Protein AF-A0A8T4YNK4-F1 (afdb_monomer_lite)

Foldseek 3Di:
DFAKAKDFLVQAFEQADDDPVLLVVVLVVCVVLQFDFKFFEAEPPRNYTQDDNSVSVSLVVVQFGITIYGYDNCVDPQKAKDAPDPPDPDHVVSSSCSRVVVVHHYPRGIWIWGHDPPDIHTPCVPMHTFGHGSQQRNFDFDWAFLVQAFEQADDDVVLLVVQLVCCVVVLWRWFEWEAAQPRNYTQDDVSNSVSCVVVVFRTGTYTYGHLVSFDKDQPPDDPDDSVSSSCSRPPDDHHYPPRMHTRGDGHTYTDRNCVRHDDPPVPVLNVLHDPDPVCCQPSVDDADKAWPPVPADPVGTDIDRQQLPRDWLSHPLLVVLVVVQVVCCVPVRDDQEAEEEDLPSNQRNNCVVCVVVNHHYDYHHDPPHD

Secondary structure (DSSP, 8-state):
---EEEEEGGG-B--BPPPHHHHHHHHHHHHHHSEE-S-EEEETTT-BEEE-HHHHHHHHHTT-SEEEEEEE-TTSTTEEEE-SSTT----HHHHHHHHHH--PBPTT--EEEEE-SS-EEEGGGG-----EEHHHHHS--EEEEGGG-EE-B---HHHHHHHHHHHHHHSEE-PPEEEETTT-EEEE-HHHHHHHHHTT-SEEEEEEE-GGGS-EE-TT-TT--HHHHHHHHHT-PPBPTTS-EES-PPPB--EEGGGTSPP----TTTTT--SSHHHHHHHTPSPPEEE-GGG--SS---EEE-GGGSTTTSSTHHHHHHHHHHHHHHHT---SEEEEE-SSHHHHHHHHHHHHTT-EEEEE--TT--

Structure (mmCIF, N/CA/C/O backbone):
data_AF-A0A8T4YNK4-F1
#
_entry.id   AF-A0A8T4YNK4-F1
#
loop_
_atom_site.group_PDB
_atom_site.id
_atom_site.type_symbol
_atom_site.label_atom_id
_atom_site.label_alt_id
_atom_site.label_comp_id
_atom_site.label_asym_id
_atom_site.label_entity_id
_atom_site.label_seq_id
_atom_site.pdbx_PDB_ins_code
_atom_site.Cartn_x
_atom_site.Cartn_y
_atom_site.Cartn_z
_atom_site.occupancy
_atom_site.B_iso_or_equiv
_atom_site.auth_seq_id
_atom_site.auth_comp_id
_atom_site.auth_asym_id
_atom_site.auth_atom_id
_atom_site.pdbx_PDB_model_num
ATOM 1 N N . MET A 1 1 ? 9.583 16.029 -9.883 1.00 59.44 1 MET A N 1
ATOM 2 C CA . MET A 1 1 ? 10.525 14.889 -9.993 1.00 59.44 1 MET A CA 1
ATOM 3 C C . MET A 1 1 ? 9.734 13.683 -10.467 1.00 59.44 1 MET A C 1
ATOM 5 O O . MET A 1 1 ? 8.571 13.617 -10.084 1.00 59.44 1 MET A O 1
ATOM 9 N N . PRO A 1 2 ? 10.298 12.804 -11.314 1.00 79.44 2 PRO A N 1
ATOM 10 C CA . PRO A 1 2 ? 9.585 11.615 -11.770 1.00 79.44 2 PRO A CA 1
ATOM 11 C C . PRO A 1 2 ? 9.248 10.715 -10.578 1.00 79.44 2 PRO A C 1
ATOM 13 O O . PRO A 1 2 ? 10.081 10.525 -9.690 1.00 79.44 2 PRO A O 1
ATOM 16 N N . GLU A 1 3 ? 8.016 10.217 -10.540 1.00 87.19 3 GLU A N 1
ATOM 17 C CA . GLU A 1 3 ? 7.569 9.282 -9.511 1.00 87.19 3 GLU A CA 1
ATOM 18 C C . GLU A 1 3 ? 8.105 7.877 -9.805 1.00 87.19 3 GLU A C 1
ATOM 20 O O . GLU A 1 3 ? 8.275 7.491 -10.962 1.00 87.19 3 GLU A O 1
ATOM 25 N N . ILE A 1 4 ? 8.389 7.116 -8.746 1.00 92.44 4 ILE A N 1
ATOM 26 C CA . ILE A 1 4 ? 8.975 5.778 -8.848 1.00 92.44 4 ILE A CA 1
ATOM 27 C C . ILE A 1 4 ? 7.938 4.763 -8.400 1.00 92.44 4 ILE A C 1
ATOM 29 O O . ILE A 1 4 ? 7.475 4.791 -7.258 1.00 92.44 4 ILE A O 1
ATOM 33 N N . HIS A 1 5 ? 7.592 3.849 -9.297 1.00 93.00 5 HIS A N 1
ATOM 34 C CA . HIS A 1 5 ? 6.558 2.847 -9.078 1.00 93.00 5 HIS A CA 1
ATOM 35 C C . HIS A 1 5 ? 7.173 1.459 -8.953 1.00 93.00 5 HIS A C 1
ATOM 37 O O . HIS A 1 5 ? 8.064 1.093 -9.714 1.00 93.00 5 HIS A O 1
ATOM 43 N N . LEU A 1 6 ? 6.686 0.657 -8.006 1.00 93.62 6 LEU A N 1
ATOM 44 C CA . LEU A 1 6 ? 7.028 -0.763 -7.941 1.00 93.62 6 LEU A CA 1
ATOM 45 C C . LEU A 1 6 ? 6.129 -1.563 -8.885 1.00 93.62 6 LEU A C 1
ATOM 47 O O . LEU A 1 6 ? 4.966 -1.824 -8.570 1.00 93.62 6 LEU A O 1
ATOM 51 N N . ILE A 1 7 ? 6.698 -1.998 -10.006 1.00 94.12 7 ILE A N 1
ATOM 52 C CA . ILE A 1 7 ? 6.022 -2.800 -11.034 1.00 94.12 7 ILE A CA 1
ATOM 53 C C . ILE A 1 7 ? 6.420 -4.262 -10.863 1.00 94.12 7 ILE A C 1
ATOM 55 O O . ILE A 1 7 ? 7.522 -4.562 -10.392 1.00 94.12 7 ILE A O 1
ATOM 59 N N . LYS A 1 8 ? 5.536 -5.198 -11.213 1.00 95.38 8 LYS A N 1
ATOM 60 C CA . LYS A 1 8 ? 5.910 -6.614 -11.250 1.00 95.38 8 LYS A CA 1
ATOM 61 C C . LYS A 1 8 ? 6.771 -6.927 -12.469 1.00 95.38 8 LYS A C 1
ATOM 63 O O . LYS A 1 8 ? 6.498 -6.446 -13.559 1.00 95.38 8 LYS A O 1
ATOM 68 N N . LEU A 1 9 ? 7.749 -7.817 -12.306 1.00 96.50 9 LEU A N 1
ATOM 69 C CA . LEU A 1 9 ? 8.605 -8.228 -13.425 1.00 96.50 9 LEU A CA 1
ATOM 70 C C . LEU A 1 9 ? 7.813 -8.889 -14.567 1.00 96.50 9 LEU A C 1
ATOM 72 O O . LEU A 1 9 ? 8.194 -8.764 -15.720 1.00 96.50 9 LEU A O 1
ATOM 76 N N . GLU A 1 10 ? 6.714 -9.578 -14.249 1.00 95.25 10 GLU A N 1
ATOM 77 C CA . GLU A 1 10 ? 5.848 -10.251 -15.231 1.00 95.25 10 GLU A CA 1
ATOM 78 C C . GLU A 1 10 ? 5.045 -9.289 -16.122 1.00 95.25 10 GLU A C 1
ATOM 80 O O . GLU A 1 10 ? 4.519 -9.712 -17.144 1.00 95.25 10 GLU A O 1
ATOM 85 N N . GLU A 1 11 ? 4.938 -8.016 -15.730 1.00 95.19 11 GLU A N 1
ATOM 86 C CA . GLU A 1 11 ? 4.191 -6.986 -16.464 1.00 95.19 11 GLU A CA 1
ATOM 87 C C . GLU A 1 11 ? 5.074 -6.230 -17.472 1.00 95.19 11 GLU A C 1
ATOM 89 O O . GLU A 1 11 ? 4.552 -5.390 -18.200 1.00 95.19 11 GLU A O 1
ATOM 94 N N . LEU A 1 12 ? 6.387 -6.497 -17.496 1.00 96.88 12 LEU A N 1
ATOM 95 C CA . LEU A 1 12 ? 7.375 -5.777 -18.301 1.00 96.88 12 LEU A CA 1
ATOM 96 C C . LEU A 1 12 ? 7.777 -6.550 -19.558 1.00 96.88 12 LEU A C 1
ATOM 98 O O . LEU A 1 12 ? 7.884 -7.779 -19.547 1.00 96.88 12 LEU A O 1
ATOM 102 N N . HIS A 1 13 ? 8.079 -5.804 -20.619 1.00 96.75 13 HIS A N 1
ATOM 103 C CA . HIS A 1 13 ? 8.491 -6.346 -21.909 1.00 96.75 13 HIS A CA 1
ATOM 104 C C . HIS A 1 13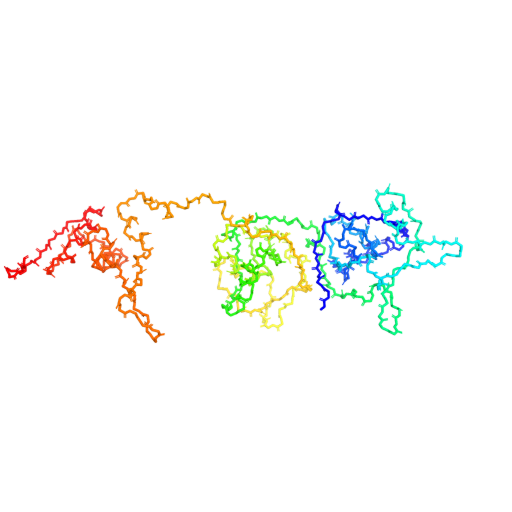 ? 9.919 -5.918 -22.258 1.00 96.75 13 HIS A C 1
ATOM 106 O O . HIS A 1 13 ? 10.249 -4.736 -22.254 1.00 96.75 13 HIS A O 1
ATOM 112 N N . GLU A 1 14 ? 10.762 -6.898 -22.575 1.00 97.00 14 GLU A N 1
ATOM 113 C CA . GLU A 1 14 ? 12.136 -6.688 -23.035 1.00 97.00 14 GLU A CA 1
ATOM 114 C C . GLU A 1 14 ? 12.148 -6.581 -24.564 1.00 97.00 14 GLU A C 1
ATOM 116 O O . GLU A 1 14 ? 11.656 -7.488 -25.241 1.00 97.00 14 GLU A O 1
ATOM 121 N N . HIS A 1 15 ? 12.744 -5.527 -25.120 1.00 95.25 15 HIS A N 1
ATOM 122 C CA . HIS A 1 15 ? 12.993 -5.403 -26.564 1.00 95.25 15 HIS A CA 1
ATOM 123 C C . HIS A 1 15 ? 14.425 -5.774 -26.957 1.00 95.25 15 HIS A C 1
ATOM 125 O O . HIS A 1 15 ? 14.710 -5.907 -28.146 1.00 95.25 15 HIS A O 1
ATOM 131 N N . GLU A 1 16 ? 15.326 -5.945 -25.991 1.00 93.25 16 GLU A N 1
ATOM 132 C CA . GLU A 1 16 ? 16.753 -6.174 -26.218 1.00 93.25 16 GLU A CA 1
ATOM 133 C C . GLU A 1 16 ? 17.293 -7.312 -25.336 1.00 93.25 16 GLU A C 1
ATOM 135 O O . GLU A 1 16 ? 16.822 -7.547 -24.223 1.00 93.25 16 GLU A O 1
ATOM 140 N N . GLU A 1 17 ? 18.269 -8.058 -25.849 1.00 94.25 17 GLU A N 1
ATOM 141 C CA . GLU A 1 17 ? 19.020 -9.055 -25.089 1.00 94.25 17 GLU A CA 1
ATOM 142 C C . GLU A 1 17 ? 20.066 -8.398 -24.175 1.00 94.25 17 GLU A C 1
ATOM 144 O O . GLU A 1 17 ? 20.603 -7.327 -24.456 1.00 94.25 17 GLU A O 1
ATOM 149 N N . THR A 1 18 ? 20.415 -9.072 -23.080 1.00 93.94 18 THR A N 1
ATOM 150 C CA . THR A 1 18 ? 21.479 -8.624 -22.170 1.00 93.94 18 THR A CA 1
ATOM 151 C C . THR A 1 18 ? 22.839 -9.187 -22.550 1.00 93.94 18 THR A C 1
ATOM 153 O O . THR A 1 18 ? 22.936 -10.339 -22.971 1.00 93.94 18 THR A O 1
ATOM 156 N N . ASP A 1 19 ? 23.903 -8.432 -22.274 1.00 94.69 19 ASP A N 1
ATOM 157 C CA . ASP A 1 19 ? 25.264 -8.965 -22.301 1.00 94.69 19 ASP A CA 1
ATOM 158 C C . ASP A 1 19 ? 25.485 -9.944 -21.123 1.00 94.69 19 ASP A C 1
ATOM 160 O O . ASP A 1 19 ? 25.343 -9.534 -19.964 1.00 94.69 19 ASP A O 1
ATOM 164 N N . PRO A 1 20 ? 25.839 -11.224 -21.366 1.00 95.12 20 PRO A N 1
ATOM 165 C CA . PRO A 1 20 ? 25.948 -12.226 -20.303 1.00 95.12 20 PRO A CA 1
ATOM 166 C C . PRO A 1 20 ? 27.006 -11.910 -19.238 1.00 95.12 20 PRO A C 1
ATOM 168 O O . PRO A 1 20 ? 26.779 -12.180 -18.055 1.00 95.12 20 PRO A O 1
ATOM 171 N N . SER A 1 21 ? 28.152 -11.339 -19.631 1.00 95.38 21 SER A N 1
ATOM 172 C CA . SER A 1 21 ? 29.218 -10.942 -18.698 1.00 95.38 21 SER A CA 1
ATOM 173 C C . SER A 1 21 ? 28.745 -9.849 -17.750 1.00 95.38 21 SER A C 1
ATOM 175 O O . SER A 1 21 ? 28.775 -10.031 -16.532 1.00 95.38 21 SER A O 1
ATOM 177 N N . HIS A 1 22 ? 28.225 -8.754 -18.305 1.00 94.62 22 HIS A N 1
ATOM 178 C CA . HIS A 1 22 ? 27.739 -7.628 -17.520 1.00 94.62 22 HIS A CA 1
ATOM 179 C C . HIS A 1 22 ? 26.550 -8.020 -16.637 1.00 94.62 22 HIS A C 1
ATOM 181 O O . HIS A 1 22 ? 26.484 -7.627 -15.472 1.00 94.62 22 HIS A O 1
ATOM 187 N N . LEU A 1 23 ? 25.631 -8.850 -17.144 1.00 96.44 23 LEU A N 1
ATOM 188 C CA . LEU A 1 23 ? 24.519 -9.370 -16.351 1.00 96.44 23 LEU A CA 1
ATOM 189 C C . LEU A 1 23 ? 25.018 -10.142 -15.123 1.00 96.44 23 LEU A C 1
ATOM 191 O O . LEU A 1 23 ? 24.502 -9.944 -14.020 1.00 96.44 23 LEU A O 1
ATOM 195 N N . LYS A 1 24 ? 26.020 -11.013 -15.291 1.00 97.50 24 LYS A N 1
ATOM 196 C CA . LYS A 1 24 ? 26.588 -11.803 -14.193 1.00 97.50 24 LYS A CA 1
ATOM 197 C C . LYS A 1 24 ? 27.225 -10.910 -13.129 1.00 97.50 24 LYS A C 1
ATOM 199 O O . LYS A 1 24 ? 26.934 -11.088 -11.946 1.00 97.50 24 LYS A O 1
ATOM 204 N N . GLU A 1 25 ? 28.049 -9.951 -13.541 1.00 97.62 25 GLU A N 1
ATOM 205 C CA . GLU A 1 25 ? 28.710 -9.000 -12.638 1.00 97.62 25 GLU A CA 1
ATOM 206 C C . GLU A 1 25 ? 27.690 -8.158 -11.866 1.00 97.62 25 GLU A C 1
ATOM 208 O O . GLU A 1 25 ? 27.730 -8.100 -10.635 1.00 97.62 25 GLU A O 1
ATOM 213 N N . LEU A 1 26 ? 26.710 -7.585 -12.569 1.00 97.12 26 LEU A N 1
ATOM 214 C CA . LEU A 1 26 ? 25.662 -6.775 -11.956 1.00 97.12 26 LEU A CA 1
ATOM 215 C C . LEU A 1 26 ? 24.805 -7.596 -10.984 1.00 97.12 26 LEU A C 1
ATOM 217 O O . LEU A 1 26 ? 24.457 -7.118 -9.905 1.00 97.12 26 LEU A O 1
ATOM 221 N N . THR A 1 27 ? 24.493 -8.848 -11.327 1.00 98.12 27 THR A N 1
ATOM 222 C CA . THR A 1 27 ? 23.751 -9.759 -10.441 1.00 98.12 27 THR A CA 1
ATOM 223 C C . THR A 1 27 ? 24.509 -10.003 -9.138 1.00 98.12 27 THR A C 1
ATOM 225 O O . THR A 1 27 ? 23.915 -9.939 -8.061 1.00 98.12 27 THR A O 1
ATOM 228 N N . GLN A 1 28 ? 25.821 -10.249 -9.218 1.00 97.81 28 GLN A N 1
ATOM 229 C CA . GLN A 1 28 ? 26.672 -10.438 -8.041 1.00 97.81 28 GLN A CA 1
ATOM 230 C C . GLN A 1 28 ? 26.760 -9.165 -7.198 1.00 97.81 28 GLN A C 1
ATOM 232 O O . GLN A 1 28 ? 26.626 -9.236 -5.977 1.00 97.81 28 GLN A O 1
ATOM 237 N N . GLN A 1 29 ? 26.916 -8.006 -7.841 1.00 97.56 29 GLN A N 1
ATOM 238 C CA . GLN A 1 29 ? 26.961 -6.715 -7.161 1.00 97.56 29 GLN A CA 1
ATOM 239 C C . GLN A 1 29 ? 25.658 -6.430 -6.405 1.00 97.56 29 GLN A C 1
ATOM 241 O O . GLN A 1 29 ? 25.692 -6.151 -5.211 1.00 97.56 29 GLN A O 1
ATOM 246 N N . ILE A 1 30 ? 24.504 -6.566 -7.065 1.00 96.81 30 ILE A N 1
ATOM 247 C CA . ILE A 1 30 ? 23.190 -6.347 -6.442 1.00 96.81 30 ILE A CA 1
ATOM 248 C C . ILE A 1 30 ? 22.972 -7.321 -5.274 1.00 96.81 30 ILE A C 1
ATOM 250 O O . ILE A 1 30 ? 22.443 -6.936 -4.230 1.00 96.81 30 ILE A O 1
ATOM 254 N N . ALA A 1 31 ? 23.385 -8.584 -5.423 1.00 96.00 31 ALA A N 1
ATOM 255 C CA . ALA A 1 31 ? 23.278 -9.576 -4.358 1.00 96.00 31 ALA A CA 1
ATOM 256 C C . ALA A 1 31 ? 24.146 -9.224 -3.139 1.00 96.00 31 ALA A C 1
ATOM 258 O O . ALA A 1 31 ? 23.681 -9.372 -2.007 1.00 96.00 31 ALA A O 1
ATOM 259 N N . ALA A 1 32 ? 25.373 -8.747 -3.368 1.00 95.38 32 ALA A N 1
ATOM 260 C CA . ALA A 1 32 ? 26.295 -8.323 -2.317 1.00 95.38 32 ALA A CA 1
ATOM 261 C C . ALA A 1 32 ? 25.803 -7.057 -1.601 1.00 95.38 32 ALA A C 1
ATOM 263 O O . ALA A 1 32 ? 25.777 -7.014 -0.373 1.00 95.38 32 ALA A O 1
ATOM 264 N N . ASP A 1 33 ? 25.342 -6.068 -2.368 1.00 93.19 33 ASP A N 1
ATOM 265 C CA . ASP A 1 33 ? 24.819 -4.802 -1.852 1.00 93.19 33 ASP A CA 1
ATOM 266 C C . ASP A 1 33 ? 23.475 -4.973 -1.123 1.00 93.19 33 ASP A C 1
ATOM 268 O O . ASP A 1 33 ? 23.078 -4.115 -0.339 1.00 93.19 33 ASP A O 1
ATOM 272 N N . LYS A 1 34 ? 22.743 -6.066 -1.390 1.00 93.38 34 LYS A N 1
ATOM 273 C CA . LYS A 1 34 ? 21.380 -6.355 -0.895 1.00 93.38 34 LYS A CA 1
ATOM 274 C C . LYS A 1 34 ? 20.318 -5.308 -1.261 1.00 93.38 34 LYS A C 1
ATOM 276 O O . LYS A 1 34 ? 19.166 -5.430 -0.830 1.00 93.38 34 LYS A O 1
ATOM 281 N N . VAL A 1 35 ? 20.662 -4.331 -2.094 1.00 93.31 35 VAL A N 1
ATOM 282 C CA . VAL A 1 35 ? 19.787 -3.254 -2.563 1.00 93.31 35 VAL A CA 1
ATOM 283 C C . VAL A 1 35 ? 19.921 -3.072 -4.072 1.00 93.31 35 VAL A C 1
ATOM 285 O O . VAL A 1 35 ? 20.986 -3.272 -4.652 1.00 93.31 35 VAL A O 1
ATOM 288 N N . LEU A 1 36 ? 18.840 -2.640 -4.715 1.00 95.44 36 LEU A N 1
ATOM 289 C CA . LEU A 1 36 ? 18.880 -2.080 -6.056 1.00 95.44 36 LEU A CA 1
ATOM 290 C C . LEU A 1 36 ? 19.052 -0.563 -5.952 1.00 95.44 36 LEU A C 1
ATOM 292 O O . LEU A 1 36 ? 18.175 0.141 -5.453 1.00 95.44 36 LEU A O 1
ATOM 296 N N . LYS A 1 37 ? 20.179 -0.057 -6.456 1.00 94.56 37 LYS A N 1
ATOM 297 C CA . LYS A 1 37 ? 20.546 1.358 -6.321 1.00 94.56 37 LYS A CA 1
ATOM 298 C C . LYS A 1 37 ? 19.733 2.291 -7.209 1.00 94.56 37 LYS A C 1
ATOM 300 O O . LYS A 1 37 ? 19.476 3.402 -6.777 1.00 94.56 37 LYS A O 1
ATOM 305 N N . HIS A 1 38 ? 19.321 1.871 -8.404 1.00 95.19 38 HIS A N 1
ATOM 306 C CA . HIS A 1 38 ? 18.647 2.734 -9.382 1.00 95.19 38 HIS A CA 1
ATOM 307 C C . HIS A 1 38 ? 17.427 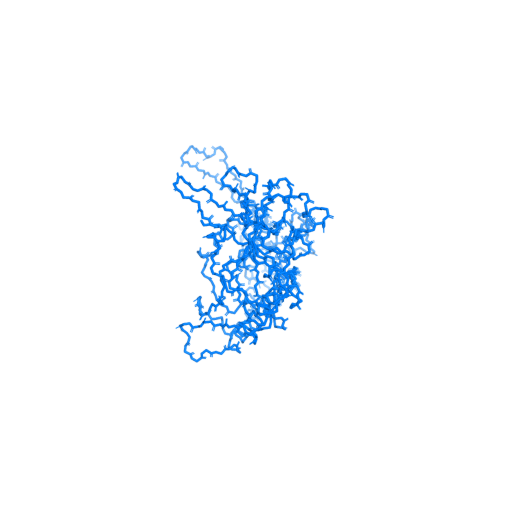2.029 -9.997 1.00 95.19 38 HIS A C 1
ATOM 309 O O . HIS A 1 38 ? 17.488 0.813 -10.210 1.00 95.19 38 HIS A O 1
ATOM 315 N N . PRO A 1 39 ? 16.334 2.758 -10.293 1.00 96.19 39 PRO A N 1
ATOM 316 C CA . PRO A 1 39 ? 15.165 2.216 -10.979 1.00 96.19 39 PRO A CA 1
ATOM 317 C C . PRO A 1 39 ? 15.462 1.945 -12.454 1.00 96.19 39 PRO A C 1
ATOM 319 O O . PRO A 1 39 ? 16.496 2.364 -12.961 1.00 96.19 39 PRO A O 1
ATOM 322 N N . ILE A 1 40 ? 14.558 1.257 -13.141 1.00 97.50 40 ILE A N 1
ATOM 323 C CA . ILE A 1 40 ? 14.563 1.159 -14.609 1.00 97.50 40 ILE A CA 1
ATOM 324 C C . ILE A 1 40 ? 13.686 2.252 -15.227 1.00 97.50 40 ILE A C 1
ATOM 326 O O . ILE A 1 40 ? 12.867 2.851 -14.524 1.00 97.50 40 ILE A O 1
ATOM 330 N N . VAL A 1 41 ? 13.818 2.500 -16.528 1.00 97.75 41 VAL A N 1
ATOM 331 C CA . VAL A 1 41 ? 12.910 3.392 -17.264 1.00 97.75 41 VAL A CA 1
ATOM 332 C C . VAL A 1 41 ? 11.990 2.560 -18.144 1.00 97.75 41 VAL A C 1
ATOM 334 O O . VAL A 1 41 ? 12.449 1.653 -18.834 1.00 97.75 41 VAL A O 1
ATOM 337 N N . VAL A 1 42 ? 10.692 2.853 -18.101 1.00 97.44 42 VAL A N 1
ATOM 338 C CA . VAL A 1 42 ? 9.645 2.047 -18.737 1.00 97.44 42 VAL A CA 1
ATOM 339 C C . VAL A 1 42 ? 8.663 2.952 -19.477 1.00 97.44 42 VAL A C 1
ATOM 341 O O . VAL A 1 42 ? 8.301 4.017 -18.977 1.00 97.44 42 VAL A O 1
ATOM 344 N N . ASP A 1 43 ? 8.204 2.529 -20.653 1.00 96.88 43 ASP A N 1
ATOM 345 C CA . ASP A 1 43 ? 7.098 3.196 -21.343 1.00 96.88 43 ASP A CA 1
ATOM 346 C C . ASP A 1 43 ? 5.773 2.995 -20.592 1.00 96.88 43 ASP A C 1
ATOM 348 O O . ASP A 1 43 ? 5.355 1.866 -20.339 1.00 96.88 43 ASP A O 1
ATOM 352 N N . GLU A 1 44 ? 5.075 4.087 -20.285 1.00 95.06 44 GLU A N 1
ATOM 353 C CA . GLU A 1 44 ? 3.834 4.065 -19.499 1.00 95.06 44 GLU A CA 1
ATOM 354 C C . GLU A 1 44 ? 2.667 3.345 -20.192 1.00 95.06 44 GLU A C 1
ATOM 356 O O . GLU A 1 44 ? 1.739 2.887 -19.526 1.00 95.06 44 GLU A O 1
ATOM 361 N N . LYS A 1 45 ? 2.690 3.260 -21.530 1.00 94.19 45 LYS A N 1
ATOM 362 C CA . LYS A 1 45 ? 1.591 2.688 -22.324 1.00 94.19 45 LYS A CA 1
ATOM 363 C C . LYS A 1 45 ? 1.773 1.199 -22.577 1.00 94.19 45 LYS A C 1
ATOM 365 O O . LYS A 1 45 ? 0.790 0.462 -22.601 1.00 94.19 45 LYS A O 1
ATOM 370 N N . THR A 1 46 ? 3.009 0.770 -22.806 1.00 95.38 46 THR A N 1
ATOM 371 C CA . THR A 1 46 ? 3.318 -0.591 -23.263 1.00 95.38 46 THR A CA 1
ATOM 372 C C . THR A 1 46 ? 4.091 -1.426 -22.251 1.00 95.38 46 THR A C 1
ATOM 374 O O . THR A 1 46 ? 4.261 -2.615 -22.488 1.00 95.38 46 THR A O 1
ATOM 377 N N . ASN A 1 47 ? 4.556 -0.841 -21.140 1.00 96.31 47 ASN A N 1
ATOM 378 C CA . ASN A 1 47 ? 5.447 -1.485 -20.167 1.00 96.31 47 ASN A CA 1
ATOM 379 C C . ASN A 1 47 ? 6.754 -2.034 -20.769 1.00 96.31 47 ASN A C 1
ATOM 381 O O . ASN A 1 47 ? 7.376 -2.951 -20.224 1.00 96.31 47 ASN A O 1
ATOM 385 N N . ILE A 1 48 ? 7.186 -1.475 -21.897 1.00 97.25 48 ILE A N 1
ATOM 386 C CA . ILE A 1 48 ? 8.471 -1.806 -22.504 1.00 97.25 48 ILE A CA 1
ATOM 387 C C . ILE A 1 48 ? 9.577 -1.155 -21.689 1.00 97.25 48 ILE A C 1
ATOM 389 O O . ILE A 1 48 ? 9.497 0.028 -21.350 1.00 97.25 48 ILE A O 1
ATOM 393 N N . ILE A 1 49 ? 10.604 -1.931 -21.374 1.00 97.75 49 ILE A N 1
ATOM 394 C CA . ILE A 1 49 ? 11.805 -1.425 -20.720 1.00 97.75 49 ILE A CA 1
ATOM 395 C C . ILE A 1 49 ? 12.557 -0.580 -21.752 1.00 97.75 49 ILE A C 1
ATOM 397 O O . ILE A 1 49 ? 12.795 -1.018 -22.863 1.00 97.75 49 ILE A O 1
ATOM 401 N N . LEU A 1 50 ? 12.862 0.672 -21.428 1.00 96.69 50 LEU A N 1
ATOM 402 C CA . LEU A 1 50 ? 13.625 1.568 -22.306 1.00 96.69 50 LEU A CA 1
ATOM 403 C C . LEU A 1 50 ? 15.073 1.694 -21.843 1.00 96.69 50 LEU A C 1
ATOM 405 O O . LEU A 1 50 ? 15.962 1.959 -22.650 1.00 96.69 50 LEU A O 1
ATOM 409 N N . ASP A 1 51 ? 15.297 1.526 -20.543 1.00 96.69 51 ASP A N 1
ATOM 410 C CA . ASP A 1 51 ? 16.622 1.336 -19.980 1.00 96.69 51 ASP A CA 1
ATOM 411 C C . ASP A 1 51 ? 16.551 0.440 -18.746 1.00 96.69 51 ASP A C 1
ATOM 413 O O . ASP A 1 51 ? 15.705 0.627 -17.863 1.00 96.69 51 ASP A O 1
ATOM 417 N N . GLY A 1 52 ? 17.483 -0.508 -18.664 1.00 96.00 52 GLY A N 1
ATOM 418 C CA . GLY A 1 52 ? 17.728 -1.289 -17.460 1.00 96.00 52 GLY A CA 1
ATOM 419 C C . GLY A 1 52 ? 17.506 -2.790 -17.606 1.00 96.00 52 GLY A C 1
ATOM 420 O O . GLY A 1 52 ? 17.333 -3.466 -16.594 1.00 96.00 52 GLY A O 1
ATOM 421 N N . GLU A 1 53 ? 17.587 -3.339 -18.817 1.00 96.06 53 GLU A N 1
ATOM 422 C CA . GLU A 1 53 ? 17.462 -4.770 -19.135 1.00 96.06 53 GLU A CA 1
ATOM 423 C C . GLU A 1 53 ? 18.361 -5.642 -18.254 1.00 96.06 53 GLU A C 1
ATOM 425 O O . GLU A 1 53 ? 17.937 -6.686 -17.755 1.00 96.06 53 GLU A O 1
ATOM 430 N N . HIS A 1 54 ? 19.597 -5.203 -18.000 1.00 97.19 54 HIS A N 1
ATOM 431 C CA . HIS A 1 54 ? 20.529 -5.926 -17.133 1.00 97.19 54 HIS A CA 1
ATOM 432 C C . HIS A 1 54 ? 20.030 -5.961 -15.681 1.00 97.19 54 HIS A C 1
ATOM 434 O O . HIS A 1 54 ? 20.099 -7.005 -15.036 1.00 97.19 54 HIS A O 1
ATOM 440 N N . ARG A 1 55 ? 19.474 -4.853 -15.166 1.00 97.81 55 ARG A N 1
ATOM 441 C CA . ARG A 1 55 ? 18.888 -4.785 -13.813 1.00 97.81 55 ARG A CA 1
ATOM 442 C C . ARG A 1 55 ? 17.650 -5.667 -13.717 1.00 97.81 55 ARG A C 1
ATOM 444 O O . ARG A 1 55 ? 17.519 -6.430 -12.764 1.00 97.81 55 ARG A O 1
ATOM 451 N N . PHE A 1 56 ? 16.778 -5.604 -14.719 1.00 98.00 56 PHE A N 1
ATOM 452 C CA . PHE A 1 56 ? 15.597 -6.456 -14.825 1.00 98.00 56 PHE A CA 1
ATOM 453 C C . PHE A 1 56 ? 15.963 -7.948 -14.778 1.00 98.00 56 PHE A C 1
ATOM 455 O O . PHE A 1 56 ? 15.468 -8.684 -13.919 1.00 98.00 56 PHE A O 1
ATOM 462 N N . ASN A 1 57 ? 16.891 -8.386 -15.632 1.00 97.88 57 ASN A N 1
ATOM 463 C CA . ASN A 1 57 ? 17.313 -9.786 -15.699 1.00 97.88 57 ASN A CA 1
ATOM 464 C C . ASN A 1 57 ? 18.111 -10.234 -14.466 1.00 97.88 57 ASN A C 1
ATOM 466 O O . ASN A 1 57 ? 17.967 -11.378 -14.021 1.00 97.88 57 ASN A O 1
ATOM 470 N N . ALA A 1 58 ? 18.899 -9.342 -13.861 1.00 98.12 58 ALA A N 1
ATOM 471 C CA . ALA A 1 58 ? 19.587 -9.620 -12.603 1.00 98.12 58 ALA A CA 1
ATOM 472 C C . ALA A 1 58 ? 18.576 -9.887 -11.481 1.00 98.12 58 ALA A C 1
ATOM 474 O O . ALA A 1 58 ? 18.659 -10.898 -10.784 1.00 98.12 58 ALA A O 1
ATOM 475 N N . LEU A 1 59 ? 17.557 -9.034 -11.344 1.00 98.00 59 LEU A N 1
ATOM 476 C CA . LEU A 1 59 ? 16.500 -9.218 -10.350 1.00 98.00 59 LEU A CA 1
ATOM 477 C C . LEU A 1 59 ? 15.671 -10.483 -10.592 1.00 98.00 59 LEU A C 1
ATOM 479 O O . LEU A 1 59 ? 15.328 -11.171 -9.626 1.00 98.00 59 LEU A O 1
ATOM 483 N N . LYS A 1 60 ? 15.398 -10.823 -11.856 1.00 96.75 60 LYS A N 1
ATOM 484 C CA . LYS A 1 60 ? 14.742 -12.083 -12.233 1.00 96.75 60 LYS A CA 1
ATOM 485 C C . LYS A 1 60 ? 15.567 -13.291 -11.775 1.00 96.75 60 LYS A C 1
ATOM 487 O O . LYS A 1 60 ? 15.025 -14.196 -11.144 1.00 96.75 60 LYS A O 1
ATOM 492 N N . SER A 1 61 ? 16.882 -13.255 -11.996 1.00 96.94 61 SER A N 1
ATOM 493 C CA . SER A 1 61 ? 17.827 -14.296 -11.555 1.00 96.94 61 SER A CA 1
ATOM 494 C C . SER A 1 61 ? 17.931 -14.394 -10.028 1.00 96.94 61 SER A C 1
ATOM 496 O O . SER A 1 61 ? 18.122 -15.474 -9.477 1.00 96.94 61 SER A O 1
ATOM 498 N N . LEU A 1 62 ? 17.736 -13.277 -9.324 1.00 96.94 62 LEU A N 1
ATOM 499 C CA . LEU A 1 62 ? 17.679 -13.211 -7.862 1.00 96.94 62 LEU A CA 1
ATOM 500 C C . LEU A 1 62 ? 16.294 -13.553 -7.285 1.00 96.94 62 LEU A C 1
ATOM 502 O O . LEU A 1 62 ? 16.080 -13.346 -6.089 1.00 96.94 62 LEU A O 1
ATOM 506 N N . ALA A 1 63 ? 15.360 -14.066 -8.095 1.00 96.00 63 ALA A N 1
ATOM 507 C CA . ALA A 1 63 ? 13.990 -14.414 -7.703 1.00 96.00 63 ALA A CA 1
ATOM 508 C C . ALA A 1 63 ? 13.190 -13.240 -7.101 1.00 96.00 63 ALA A C 1
ATOM 510 O O . ALA A 1 63 ? 12.315 -13.426 -6.248 1.00 96.00 63 ALA A O 1
ATOM 511 N N . CYS A 1 64 ? 13.492 -12.012 -7.525 1.00 96.88 64 CYS A N 1
ATOM 512 C CA . CYS A 1 64 ? 12.662 -10.860 -7.202 1.00 96.88 64 CYS A CA 1
ATOM 513 C C . CYS A 1 64 ? 11.354 -10.925 -7.996 1.00 96.88 64 CYS A C 1
ATOM 515 O O . CYS A 1 64 ? 11.294 -11.492 -9.082 1.00 96.88 64 CYS A O 1
ATOM 517 N N . LYS A 1 65 ? 10.291 -10.336 -7.450 1.00 95.12 65 LYS A N 1
ATOM 518 C CA . LYS A 1 65 ? 8.971 -10.271 -8.092 1.00 95.12 65 LYS A CA 1
ATOM 519 C C . LYS A 1 65 ? 8.675 -8.898 -8.685 1.00 95.12 65 LYS A C 1
ATOM 521 O O . LYS A 1 65 ? 7.775 -8.778 -9.513 1.00 95.12 65 LYS A O 1
ATOM 526 N N . ARG A 1 66 ? 9.378 -7.859 -8.227 1.00 95.12 66 ARG A N 1
ATOM 527 C CA . ARG A 1 66 ? 9.143 -6.459 -8.592 1.00 95.12 66 ARG A CA 1
ATOM 528 C C . ARG A 1 66 ? 10.440 -5.705 -8.841 1.00 95.12 66 ARG A C 1
ATOM 530 O O . ARG A 1 66 ? 11.492 -6.107 -8.348 1.00 95.12 66 ARG A O 1
ATOM 537 N N . ILE A 1 67 ? 10.326 -4.588 -9.545 1.00 96.50 67 ILE A N 1
ATOM 538 C CA . ILE A 1 67 ? 11.407 -3.640 -9.810 1.00 96.50 67 ILE A CA 1
ATOM 539 C C . ILE A 1 67 ? 10.866 -2.206 -9.706 1.00 96.50 67 ILE A C 1
ATOM 541 O O . ILE A 1 67 ? 9.730 -1.960 -10.121 1.00 96.50 67 ILE A O 1
ATOM 545 N N . PRO A 1 68 ? 11.611 -1.263 -9.105 1.00 96.00 68 PRO A N 1
ATOM 546 C CA . PRO A 1 68 ? 11.252 0.144 -9.148 1.00 96.00 68 PRO A CA 1
ATOM 547 C C . PRO A 1 68 ? 11.490 0.684 -10.559 1.00 96.00 68 PRO A C 1
ATOM 549 O O . PRO A 1 68 ? 12.538 0.438 -11.158 1.00 96.00 68 PRO A O 1
ATOM 552 N N . ALA A 1 69 ? 10.524 1.430 -11.072 1.00 96.00 69 ALA A N 1
ATOM 553 C CA . ALA A 1 69 ? 10.534 1.949 -12.426 1.00 96.00 69 ALA A CA 1
ATOM 554 C C . ALA A 1 69 ? 10.053 3.398 -12.475 1.00 96.00 69 ALA A C 1
ATOM 556 O O . ALA A 1 69 ? 9.183 3.806 -11.700 1.00 96.00 69 ALA A O 1
ATOM 557 N N . ILE A 1 70 ? 10.618 4.152 -13.410 1.00 95.88 70 ILE A N 1
ATOM 558 C CA . ILE A 1 70 ? 10.163 5.478 -13.807 1.00 95.88 70 ILE A CA 1
ATOM 559 C C . ILE A 1 70 ? 9.392 5.322 -15.111 1.00 95.88 70 ILE A C 1
ATOM 561 O O . ILE A 1 70 ? 9.934 4.818 -16.095 1.00 95.88 70 ILE A O 1
ATOM 565 N N . TYR A 1 71 ? 8.144 5.776 -15.111 1.00 95.25 71 TYR A N 1
ATOM 566 C CA . TYR A 1 71 ? 7.332 5.810 -16.316 1.00 95.25 71 TYR A CA 1
ATOM 567 C C . TYR A 1 71 ? 7.620 7.057 -17.146 1.00 95.25 71 TYR A C 1
ATOM 569 O O . TYR A 1 71 ? 7.765 8.160 -16.611 1.00 95.25 71 TYR A O 1
ATOM 577 N N . VAL A 1 72 ? 7.672 6.872 -18.461 1.00 95.88 72 VAL A N 1
ATOM 578 C CA . VAL A 1 72 ? 7.770 7.949 -19.445 1.00 95.88 72 VAL A CA 1
ATOM 579 C C . VAL A 1 72 ? 6.791 7.702 -20.589 1.00 95.88 72 VAL A C 1
ATOM 581 O O . VAL A 1 72 ? 6.508 6.556 -20.923 1.00 95.88 72 VAL A O 1
ATOM 584 N N . ASP A 1 73 ? 6.306 8.767 -21.229 1.00 95.81 73 ASP A N 1
ATOM 585 C CA . ASP A 1 73 ? 5.551 8.637 -22.477 1.00 95.81 73 ASP A CA 1
ATOM 586 C C . ASP A 1 73 ? 6.524 8.422 -23.640 1.00 95.81 73 ASP A C 1
ATOM 588 O O . ASP A 1 73 ? 7.060 9.387 -24.200 1.00 95.81 73 ASP A O 1
ATOM 592 N N . TYR A 1 74 ? 6.753 7.168 -24.038 1.00 96.19 74 TYR A N 1
ATOM 593 C CA . TYR A 1 74 ? 7.680 6.865 -25.127 1.00 96.19 74 TYR A CA 1
ATOM 594 C C . TYR A 1 74 ? 7.224 7.435 -26.470 1.00 96.19 74 TYR A C 1
ATOM 596 O O . TYR A 1 74 ? 8.053 7.683 -27.346 1.00 96.19 74 TYR A O 1
ATOM 604 N N . SER A 1 75 ? 5.932 7.726 -26.647 1.00 95.44 75 SER A N 1
ATOM 605 C CA . SER A 1 75 ? 5.435 8.364 -27.872 1.00 95.44 75 SER A CA 1
ATOM 606 C C . SER A 1 75 ? 5.833 9.840 -27.983 1.00 95.44 75 SER A C 1
ATOM 608 O O . SER A 1 75 ? 5.859 10.380 -29.090 1.00 95.44 75 SER A O 1
ATOM 610 N N . SER A 1 76 ? 6.234 10.468 -26.872 1.00 95.25 76 SER A N 1
ATOM 611 C CA . SER A 1 76 ? 6.643 11.870 -26.831 1.00 95.25 76 SER A CA 1
ATOM 612 C C . SER A 1 76 ? 7.768 12.168 -27.829 1.00 95.25 76 SER A C 1
ATOM 614 O O . SER A 1 76 ? 8.771 11.444 -27.855 1.00 95.25 76 SER A O 1
ATOM 616 N N . PRO A 1 77 ? 7.684 13.257 -28.617 1.00 93.50 77 PRO A N 1
ATOM 617 C CA . PRO A 1 77 ? 8.764 13.661 -29.522 1.00 93.50 77 PRO A CA 1
ATOM 618 C C . PRO A 1 77 ? 10.052 14.046 -28.776 1.00 93.50 77 PRO A C 1
ATOM 620 O O . PRO A 1 77 ? 11.114 14.130 -29.391 1.00 93.50 77 PRO A O 1
ATOM 623 N N . ASN A 1 78 ? 9.969 14.256 -27.458 1.00 94.44 78 ASN A N 1
ATOM 624 C CA . ASN A 1 78 ? 11.119 14.552 -26.610 1.00 94.44 78 ASN A CA 1
ATOM 625 C C . ASN A 1 78 ? 11.902 13.301 -26.211 1.00 94.44 78 ASN A C 1
ATOM 627 O O . ASN A 1 78 ? 12.985 13.430 -25.659 1.00 94.44 78 ASN A O 1
ATOM 631 N N . ILE A 1 79 ? 11.392 12.100 -26.474 1.00 95.06 79 ILE A N 1
ATOM 632 C CA . ILE A 1 79 ? 12.183 10.877 -26.354 1.00 95.06 79 ILE A CA 1
ATOM 633 C C . ILE A 1 79 ? 12.566 10.458 -27.761 1.00 95.06 79 ILE A C 1
ATOM 635 O O . ILE A 1 79 ? 11.722 10.438 -28.651 1.00 95.06 79 ILE A O 1
ATOM 639 N N . VAL A 1 80 ? 13.828 10.137 -27.992 1.00 94.25 80 VAL A N 1
ATOM 640 C CA . VAL A 1 80 ? 14.310 9.654 -29.287 1.00 94.25 80 VAL A CA 1
ATOM 641 C C . VAL A 1 80 ? 15.084 8.366 -29.081 1.00 94.25 80 VAL A C 1
ATOM 643 O O . VAL A 1 80 ? 15.645 8.135 -28.013 1.00 94.25 80 VAL A O 1
ATOM 646 N N . VAL A 1 81 ? 15.090 7.518 -30.100 1.00 93.81 81 VAL A N 1
ATOM 647 C CA . VAL A 1 81 ? 15.898 6.303 -30.115 1.00 93.81 81 VAL A CA 1
ATOM 648 C C . VAL A 1 81 ? 17.000 6.468 -31.150 1.00 93.81 81 VAL A C 1
ATOM 650 O O . VAL A 1 81 ? 16.770 6.979 -32.245 1.00 93.81 81 VAL A O 1
ATOM 653 N N . GLN A 1 82 ? 18.208 6.086 -30.768 1.00 91.88 82 GLN A N 1
ATOM 654 C CA . GLN A 1 82 ? 19.395 6.044 -31.607 1.00 91.88 82 GLN A CA 1
ATOM 655 C C . GLN A 1 82 ? 19.993 4.637 -31.546 1.00 91.88 82 GLN A C 1
ATOM 657 O O . GLN A 1 82 ? 19.598 3.812 -30.720 1.00 91.88 82 GLN A O 1
ATOM 662 N N . THR A 1 83 ? 20.954 4.355 -32.417 1.00 87.31 83 THR A N 1
ATOM 663 C CA . THR A 1 83 ? 21.717 3.108 -32.393 1.00 87.31 83 THR A CA 1
ATOM 664 C C . THR A 1 83 ? 23.208 3.405 -32.452 1.00 87.31 83 THR A C 1
ATOM 666 O O . THR A 1 83 ? 23.636 4.369 -33.085 1.00 87.31 83 THR A O 1
ATOM 669 N N . TRP A 1 84 ? 23.999 2.556 -31.802 1.00 72.50 84 TRP A N 1
ATOM 670 C CA . TRP A 1 84 ? 25.461 2.590 -31.872 1.00 72.50 84 TRP A CA 1
ATOM 671 C C . TRP A 1 84 ? 26.010 1.797 -33.067 1.00 72.50 84 TRP A C 1
ATOM 673 O O . TRP A 1 84 ? 27.217 1.787 -33.303 1.00 72.50 84 TRP A O 1
ATOM 683 N N . ARG A 1 85 ? 25.143 1.087 -33.804 1.00 78.69 85 ARG A N 1
ATOM 684 C CA . ARG A 1 85 ? 25.528 0.198 -34.904 1.00 78.69 85 ARG A CA 1
ATOM 685 C C . ARG A 1 85 ? 25.418 0.921 -36.244 1.00 78.69 85 ARG A C 1
ATOM 687 O O . ARG A 1 85 ? 24.372 1.471 -36.580 1.00 78.69 85 ARG A O 1
ATOM 694 N N . ASN A 1 86 ? 26.479 0.857 -37.046 1.00 68.19 86 ASN A N 1
ATOM 695 C CA . ASN A 1 86 ? 26.450 1.355 -38.421 1.00 68.19 86 ASN A CA 1
ATOM 696 C C . ASN A 1 86 ? 25.401 0.574 -39.242 1.00 68.19 86 ASN A C 1
ATOM 698 O O . ASN A 1 86 ? 25.324 -0.649 -39.137 1.00 68.19 86 ASN A O 1
ATOM 702 N N . ASN A 1 87 ? 24.617 1.277 -40.068 1.00 66.56 87 ASN A N 1
ATOM 703 C CA . ASN A 1 87 ? 23.569 0.741 -40.959 1.00 66.56 87 ASN A CA 1
ATOM 704 C C . ASN A 1 87 ? 22.301 0.161 -40.298 1.00 66.56 87 ASN A C 1
ATOM 706 O O . ASN A 1 87 ? 21.537 -0.529 -40.971 1.00 66.56 87 ASN A O 1
ATOM 710 N N . TYR A 1 88 ? 22.020 0.465 -39.030 1.00 70.94 88 TYR A N 1
ATOM 711 C CA . TYR A 1 88 ? 20.700 0.212 -38.442 1.00 70.94 88 TYR A CA 1
ATOM 712 C C . TYR A 1 88 ? 19.846 1.485 -38.507 1.00 70.94 88 TYR A C 1
ATOM 714 O O . TYR A 1 88 ? 20.163 2.480 -37.861 1.00 70.94 88 TYR A O 1
ATOM 722 N N . ASN A 1 89 ? 18.755 1.467 -39.277 1.00 81.00 89 ASN A N 1
ATOM 723 C CA . ASN A 1 89 ? 17.725 2.500 -39.171 1.00 81.00 89 ASN A CA 1
ATOM 724 C C . ASN A 1 89 ? 16.659 1.995 -38.200 1.00 81.00 89 ASN A C 1
ATOM 726 O O . ASN A 1 89 ? 15.893 1.099 -38.541 1.00 81.00 89 ASN A O 1
ATOM 730 N N . LEU A 1 90 ? 16.686 2.513 -36.975 1.00 88.50 90 LEU A N 1
ATOM 731 C CA . LEU A 1 90 ? 15.829 2.065 -35.887 1.00 88.50 90 LEU A CA 1
ATOM 732 C C . LEU A 1 90 ? 14.806 3.151 -35.563 1.00 88.50 90 LEU A C 1
ATOM 734 O O . LEU A 1 90 ? 15.161 4.290 -35.259 1.00 88.50 90 LEU A O 1
ATOM 738 N N . THR A 1 91 ? 13.534 2.782 -35.578 1.00 92.88 91 THR A N 1
ATOM 739 C CA . THR A 1 91 ? 12.432 3.637 -35.150 1.00 92.88 91 THR A CA 1
ATOM 740 C C . THR A 1 91 ? 11.871 3.158 -33.815 1.00 92.88 91 THR A C 1
ATOM 742 O O . THR A 1 91 ? 12.031 2.005 -33.415 1.00 92.88 91 THR A O 1
ATOM 745 N N . LYS A 1 92 ? 11.126 4.029 -33.125 1.00 94.75 92 LYS A N 1
ATOM 746 C CA . LYS A 1 92 ? 10.388 3.634 -31.913 1.00 94.75 92 LYS A CA 1
ATOM 747 C C . LYS A 1 92 ? 9.403 2.495 -32.172 1.00 94.75 92 LYS A C 1
ATOM 749 O O . LYS A 1 92 ? 9.143 1.692 -31.285 1.00 94.75 92 LYS A O 1
ATOM 754 N N . ARG A 1 93 ? 8.841 2.434 -33.384 1.00 94.44 93 ARG A N 1
ATOM 755 C CA . ARG A 1 93 ? 7.908 1.376 -33.777 1.00 94.44 93 ARG A CA 1
ATOM 756 C C . ARG A 1 93 ? 8.601 0.018 -33.789 1.00 94.44 93 ARG A C 1
ATOM 758 O O . ARG A 1 93 ? 8.017 -0.936 -33.295 1.00 94.44 93 ARG A O 1
ATOM 765 N N . ASP A 1 94 ? 9.839 -0.038 -34.271 1.00 94.31 94 ASP A N 1
ATOM 766 C CA . ASP A 1 94 ? 10.627 -1.273 -34.299 1.00 94.31 94 ASP A CA 1
ATOM 767 C C . ASP A 1 94 ? 10.939 -1.765 -32.879 1.00 94.31 94 ASP A C 1
ATOM 769 O O . ASP A 1 94 ? 10.851 -2.958 -32.606 1.00 94.31 94 ASP A O 1
ATOM 773 N N . VAL A 1 95 ? 11.230 -0.844 -31.949 1.00 94.94 95 VAL A N 1
ATOM 774 C CA . VAL A 1 95 ? 11.397 -1.154 -30.514 1.00 94.94 95 VAL A CA 1
ATOM 775 C C . VAL A 1 95 ? 10.123 -1.764 -29.930 1.00 94.94 95 VAL A C 1
ATOM 777 O O . VAL A 1 95 ? 10.177 -2.809 -29.282 1.00 94.94 95 VAL A O 1
ATOM 780 N N . VAL A 1 96 ? 8.971 -1.146 -30.205 1.00 95.19 96 VAL A N 1
ATOM 781 C CA . VAL A 1 96 ? 7.668 -1.647 -29.748 1.00 95.19 96 VAL A CA 1
ATOM 782 C C . VAL A 1 96 ? 7.358 -3.024 -30.336 1.00 95.19 96 VAL A C 1
ATOM 784 O O . VAL A 1 96 ? 6.943 -3.930 -29.616 1.00 95.19 96 VAL A O 1
ATOM 787 N N . GLU A 1 97 ? 7.596 -3.214 -31.631 1.00 94.75 97 GLU A N 1
ATOM 788 C CA . GLU A 1 97 ? 7.363 -4.486 -32.313 1.00 94.75 97 GLU A CA 1
ATOM 789 C C . GLU A 1 97 ? 8.283 -5.599 -31.794 1.00 94.75 97 GLU A C 1
ATOM 791 O O . GLU A 1 97 ? 7.816 -6.715 -31.551 1.00 94.75 97 GLU A O 1
ATOM 796 N N . ALA A 1 98 ? 9.563 -5.309 -31.553 1.00 94.19 98 ALA A N 1
ATOM 797 C CA . ALA A 1 98 ? 10.509 -6.257 -30.968 1.00 94.19 98 ALA A CA 1
ATOM 798 C C . ALA A 1 98 ? 10.060 -6.726 -29.576 1.00 94.19 98 ALA A C 1
ATOM 800 O O . ALA A 1 98 ? 10.030 -7.930 -29.308 1.00 94.19 98 ALA A O 1
ATOM 801 N N . ALA A 1 99 ? 9.636 -5.792 -28.717 1.00 93.56 99 ALA A N 1
ATOM 802 C CA . ALA A 1 99 ? 9.179 -6.108 -27.366 1.00 93.56 99 ALA A CA 1
ATOM 803 C C . ALA A 1 99 ? 7.908 -6.970 -27.358 1.00 93.56 99 ALA A C 1
ATOM 805 O O . ALA A 1 99 ? 7.821 -7.958 -26.628 1.00 93.56 99 ALA A O 1
ATOM 806 N N . LEU A 1 100 ? 6.921 -6.608 -28.187 1.00 91.38 100 LEU A N 1
ATOM 807 C CA . LEU A 1 100 ? 5.620 -7.281 -28.226 1.00 91.38 100 LEU A CA 1
ATOM 808 C C . LEU A 1 100 ? 5.664 -8.623 -28.970 1.00 91.38 100 LEU A C 1
ATOM 810 O O . LEU A 1 100 ? 4.912 -9.534 -28.631 1.00 91.38 100 LEU A O 1
ATOM 814 N N . SER A 1 101 ? 6.540 -8.767 -29.970 1.00 92.81 101 SER A N 1
ATOM 815 C CA . SER A 1 101 ? 6.728 -10.029 -30.701 1.00 92.81 101 SER A CA 1
ATOM 816 C C . SER A 1 101 ? 7.665 -11.012 -29.992 1.00 92.81 101 SER A C 1
ATOM 818 O O . SER A 1 101 ? 7.698 -12.190 -30.348 1.00 92.81 101 SER A O 1
ATOM 820 N N . GLY A 1 102 ? 8.455 -10.535 -29.023 1.00 88.56 102 GLY A N 1
ATOM 821 C CA . GLY A 1 102 ? 9.503 -11.303 -28.352 1.00 88.56 102 GLY A CA 1
ATOM 822 C C . GLY A 1 102 ? 10.780 -11.492 -29.181 1.00 88.56 102 GLY A C 1
ATOM 823 O O . GLY A 1 102 ? 11.718 -12.131 -28.702 1.00 88.56 102 GLY A O 1
ATOM 824 N N . LYS A 1 103 ? 10.849 -10.940 -30.402 1.00 91.88 103 LYS A N 1
ATOM 825 C CA . LYS A 1 103 ? 12.058 -10.934 -31.240 1.00 91.88 103 LYS A CA 1
ATOM 826 C C . LYS A 1 103 ? 12.975 -9.795 -30.809 1.00 91.88 103 LYS A C 1
ATOM 828 O O . LYS A 1 103 ? 12.936 -8.703 -31.369 1.00 91.88 103 LYS A O 1
ATOM 833 N N . ARG A 1 104 ? 13.779 -10.063 -29.788 1.00 92.88 104 ARG A N 1
ATOM 834 C CA . ARG A 1 104 ? 14.657 -9.071 -29.166 1.00 92.88 104 ARG A CA 1
ATOM 835 C C . ARG A 1 104 ? 15.817 -8.695 -30.079 1.00 92.88 104 ARG A C 1
ATOM 837 O O . ARG A 1 104 ? 16.341 -9.525 -30.821 1.00 92.88 104 ARG A O 1
ATOM 844 N N . PHE A 1 105 ? 16.237 -7.440 -29.991 1.00 93.50 105 PHE A N 1
ATOM 845 C CA . PHE A 1 105 ? 17.476 -6.989 -30.601 1.00 93.50 105 PHE A CA 1
ATOM 846 C C . PHE A 1 105 ? 18.694 -7.545 -29.850 1.00 93.50 105 PHE A C 1
ATOM 848 O O . PHE A 1 105 ? 18.618 -7.768 -28.641 1.00 93.50 105 PHE A O 1
ATOM 855 N N . PRO A 1 106 ? 19.847 -7.709 -30.520 1.00 91.81 106 PRO A N 1
ATOM 856 C CA . PRO A 1 106 ? 21.094 -8.030 -29.837 1.00 91.81 106 PRO A CA 1
ATOM 857 C C . PRO A 1 106 ? 21.504 -6.932 -28.833 1.00 91.81 106 PRO A C 1
ATOM 859 O O . PRO A 1 106 ? 21.088 -5.781 -28.996 1.00 91.81 106 PRO A O 1
ATOM 862 N N . PRO A 1 107 ? 22.401 -7.216 -27.874 1.00 91.38 107 PRO A N 1
ATOM 863 C CA . PRO A 1 107 ? 22.806 -6.231 -26.875 1.00 91.38 107 PRO A CA 1
ATOM 864 C C . PRO A 1 107 ? 23.426 -4.957 -27.475 1.00 91.38 107 PRO A C 1
ATOM 866 O O . PRO A 1 107 ? 24.137 -4.989 -28.491 1.00 91.38 107 PRO A O 1
ATOM 869 N N . LYS A 1 108 ? 23.189 -3.838 -26.793 1.00 87.69 108 LYS A N 1
ATOM 870 C CA . LYS A 1 108 ? 23.565 -2.458 -27.125 1.00 87.69 108 LYS A CA 1
ATOM 871 C C . LYS A 1 108 ? 23.089 -2.006 -28.511 1.00 87.69 108 LYS A C 1
ATOM 873 O O . LYS A 1 108 ? 23.815 -1.302 -29.217 1.00 87.69 108 LYS A O 1
ATOM 878 N N . THR A 1 109 ? 21.899 -2.435 -28.934 1.00 90.94 109 THR A N 1
ATOM 879 C CA . THR A 1 109 ? 21.332 -2.034 -30.237 1.00 90.94 109 THR A CA 1
ATOM 880 C C . THR A 1 109 ? 20.571 -0.721 -30.136 1.00 90.94 109 THR A C 1
ATOM 882 O O . THR A 1 109 ? 20.700 0.123 -31.026 1.00 90.94 109 THR A O 1
ATOM 885 N N . THR A 1 110 ? 19.812 -0.539 -29.060 1.00 93.06 110 THR A N 1
ATOM 886 C CA . THR A 1 110 ? 18.976 0.638 -28.832 1.00 93.06 110 THR A CA 1
ATOM 887 C C . THR A 1 110 ? 19.635 1.589 -27.834 1.00 93.06 110 THR A C 1
ATOM 889 O O . THR A 1 110 ? 20.331 1.178 -26.909 1.00 93.06 110 THR A O 1
ATOM 892 N N . CYS A 1 111 ? 19.464 2.890 -28.051 1.00 92.69 111 CYS A N 1
ATOM 893 C CA . CYS A 1 111 ? 19.946 3.944 -27.168 1.00 92.69 111 CYS A CA 1
ATOM 894 C C . CYS A 1 111 ? 18.860 5.005 -27.053 1.00 92.69 111 CYS A C 1
ATOM 896 O O . CYS A 1 111 ? 18.586 5.734 -28.009 1.00 92.69 111 CYS A O 1
ATOM 898 N N . HIS A 1 112 ? 18.199 5.061 -25.905 1.00 95.56 112 HIS A N 1
ATOM 899 C CA . HIS A 1 112 ? 17.109 5.996 -25.679 1.00 95.56 112 HIS A CA 1
ATOM 900 C C . HIS A 1 112 ? 17.647 7.300 -25.099 1.00 95.56 112 HIS A C 1
ATOM 902 O O . HIS A 1 112 ? 18.407 7.306 -24.133 1.00 95.56 112 HIS A O 1
ATOM 908 N N . MET A 1 113 ? 17.230 8.417 -25.683 1.00 94.88 113 MET A N 1
ATOM 909 C CA . MET A 1 113 ? 17.691 9.751 -25.318 1.00 94.88 113 MET A CA 1
ATOM 910 C C . MET A 1 113 ? 16.502 10.671 -25.044 1.00 94.88 113 MET A C 1
ATOM 912 O O . MET A 1 113 ? 15.447 10.542 -25.664 1.00 94.88 113 MET A O 1
ATOM 916 N N . ILE A 1 114 ? 16.693 11.635 -24.152 1.00 94.44 114 ILE A N 1
ATOM 917 C CA . ILE A 1 114 ? 15.745 12.699 -23.838 1.00 94.44 114 ILE A CA 1
ATOM 918 C C . ILE A 1 114 ? 16.260 13.998 -24.445 1.00 94.44 114 ILE A C 1
ATOM 920 O O . ILE A 1 114 ? 17.382 14.433 -24.187 1.00 94.44 114 ILE A O 1
ATOM 924 N N . LYS A 1 115 ? 15.413 14.623 -25.254 1.00 92.44 115 LYS A N 1
ATOM 925 C CA . LYS A 1 115 ? 15.614 15.926 -25.867 1.00 92.44 115 LYS A CA 1
ATOM 926 C C . LYS A 1 115 ? 15.001 16.999 -24.971 1.00 92.44 115 LYS A C 1
ATOM 928 O O . LYS A 1 115 ? 13.780 17.100 -24.858 1.00 92.44 115 LYS A O 1
ATOM 933 N N . ASN A 1 116 ? 15.861 17.812 -24.374 1.00 87.19 116 ASN A N 1
ATOM 934 C CA . ASN A 1 116 ? 15.490 19.063 -23.722 1.00 87.19 116 ASN A CA 1
ATOM 935 C C . ASN A 1 116 ? 15.720 20.232 -24.696 1.00 87.19 116 ASN A C 1
ATOM 937 O O . ASN A 1 116 ? 16.242 20.031 -25.792 1.00 87.19 116 ASN A O 1
ATOM 941 N N . SER A 1 117 ? 15.323 21.452 -24.320 1.00 78.94 117 SER A N 1
ATOM 942 C CA . SER A 1 117 ? 15.352 22.641 -25.192 1.00 78.94 117 SER A CA 1
ATOM 943 C C . SER A 1 117 ? 16.700 22.901 -25.880 1.00 78.94 117 SER A C 1
ATOM 945 O O . SER A 1 117 ? 16.708 23.453 -26.975 1.00 78.94 117 SER A O 1
ATOM 947 N N . GLU A 1 118 ? 17.818 22.467 -25.286 1.00 80.06 118 GLU A N 1
ATOM 948 C CA . GLU A 1 118 ? 19.173 22.708 -25.813 1.00 80.06 118 GLU A CA 1
ATOM 949 C C . GLU A 1 118 ? 20.099 21.479 -25.777 1.00 80.06 118 GLU A C 1
ATOM 951 O O . GLU A 1 118 ? 21.220 21.536 -26.278 1.00 80.06 118 GLU A O 1
ATOM 956 N N . THR A 1 119 ? 19.671 20.354 -25.194 1.00 87.69 119 THR A N 1
ATOM 957 C CA . THR A 1 119 ? 20.550 19.197 -24.954 1.00 87.69 119 THR A CA 1
ATOM 958 C C . THR A 1 119 ? 19.858 17.871 -25.230 1.00 87.69 119 THR A C 1
ATOM 960 O O . THR A 1 119 ? 18.642 17.732 -25.082 1.00 87.69 119 THR A O 1
ATOM 963 N N . LEU A 1 120 ? 20.660 16.883 -25.631 1.00 91.56 120 LEU A N 1
ATOM 964 C CA . LEU A 1 120 ? 20.247 15.494 -25.776 1.00 91.56 120 LEU A CA 1
ATOM 965 C C . LEU A 1 120 ? 21.006 14.661 -24.738 1.00 91.56 120 LEU A C 1
ATOM 967 O O . LEU A 1 120 ? 22.225 14.530 -24.828 1.00 91.56 120 LEU A O 1
ATOM 971 N N . SER A 1 121 ? 20.303 14.130 -23.741 1.00 93.38 121 SER A N 1
ATOM 972 C CA . SER A 1 121 ? 20.891 13.299 -22.685 1.00 93.38 121 SER A CA 1
ATOM 973 C C . SER A 1 121 ? 20.392 11.867 -22.783 1.00 93.38 121 SER A C 1
ATOM 975 O O . SER A 1 121 ? 19.298 11.619 -23.281 1.00 93.38 121 SER A O 1
ATOM 977 N N . HIS A 1 122 ? 21.183 10.907 -22.313 1.00 94.50 122 HIS A N 1
ATOM 978 C CA . HIS A 1 122 ? 20.724 9.524 -22.220 1.00 94.50 122 HIS A CA 1
ATOM 979 C C . HIS A 1 122 ? 19.513 9.420 -21.289 1.00 94.50 122 HIS A C 1
ATOM 981 O O . HIS A 1 122 ? 19.447 10.143 -20.295 1.00 94.50 122 HIS A O 1
ATOM 987 N N . ILE A 1 123 ? 18.565 8.528 -21.585 1.00 93.81 123 ILE A N 1
ATOM 988 C CA . ILE A 1 123 ? 17.314 8.419 -20.825 1.00 93.81 123 ILE A CA 1
ATOM 989 C C . ILE A 1 123 ? 17.564 8.138 -19.342 1.00 93.81 123 ILE A C 1
ATOM 991 O O . ILE A 1 123 ? 16.847 8.662 -18.494 1.00 93.81 123 ILE A O 1
ATOM 995 N N . SER A 1 124 ? 18.648 7.426 -19.017 1.00 92.75 124 SER A N 1
ATOM 996 C CA . SER A 1 124 ? 19.057 7.159 -17.636 1.00 92.75 124 SER A CA 1
ATOM 997 C C . SER A 1 124 ? 19.387 8.420 -16.825 1.00 92.75 124 SER A C 1
ATOM 999 O O . SER A 1 124 ? 19.466 8.350 -15.604 1.00 92.75 124 SER A O 1
ATOM 1001 N N . SER A 1 125 ? 19.504 9.605 -17.443 1.00 93.06 125 SER A N 1
ATOM 1002 C CA . SER A 1 125 ? 19.701 10.871 -16.720 1.00 93.06 125 SER A CA 1
ATOM 1003 C C . SER A 1 125 ? 18.550 11.225 -15.771 1.00 93.06 125 SER A C 1
ATOM 1005 O O . SER A 1 125 ? 18.714 12.077 -14.901 1.00 93.06 125 SER A O 1
ATOM 1007 N N . ILE A 1 126 ? 17.370 10.618 -15.953 1.00 92.31 126 ILE A N 1
ATOM 1008 C CA . ILE A 1 126 ? 16.223 10.797 -15.047 1.00 92.31 126 ILE A CA 1
ATOM 1009 C C . ILE A 1 126 ? 16.226 9.802 -13.887 1.00 92.31 126 ILE A C 1
ATOM 1011 O O . ILE A 1 126 ? 15.466 9.982 -12.933 1.00 92.31 126 ILE A O 1
ATOM 1015 N N . GLU A 1 127 ? 17.056 8.761 -13.962 1.00 92.94 127 GLU A N 1
ATOM 1016 C CA . GLU A 1 127 ? 17.189 7.781 -12.899 1.00 92.94 127 GLU A CA 1
ATOM 1017 C C . GLU A 1 127 ? 17.858 8.426 -11.697 1.00 92.94 127 GLU A C 1
ATOM 1019 O O . GLU A 1 127 ? 18.919 9.045 -11.782 1.00 92.94 127 GLU A O 1
ATOM 1024 N N . LYS A 1 128 ? 17.227 8.262 -10.540 1.00 89.19 128 LYS A N 1
ATOM 1025 C CA . LYS A 1 128 ? 17.789 8.690 -9.267 1.00 89.19 128 LYS A CA 1
ATOM 1026 C C . LYS A 1 128 ? 18.131 7.479 -8.433 1.00 89.19 128 LYS A C 1
ATOM 1028 O O . LYS A 1 128 ? 17.526 6.417 -8.574 1.00 89.19 128 LYS A O 1
ATOM 1033 N N . ARG A 1 129 ? 19.113 7.648 -7.558 1.00 91.62 129 ARG A N 1
ATOM 1034 C CA . ARG A 1 129 ? 19.469 6.616 -6.599 1.00 91.62 129 ARG A CA 1
ATOM 1035 C C . ARG A 1 129 ? 18.320 6.422 -5.600 1.00 91.62 129 ARG A C 1
ATOM 1037 O O . ARG A 1 129 ? 17.852 7.401 -5.033 1.00 91.62 129 ARG A O 1
ATOM 1044 N N . VAL A 1 130 ? 17.869 5.180 -5.423 1.00 90.19 130 VAL A N 1
ATOM 1045 C CA . VAL A 1 130 ? 16.715 4.779 -4.595 1.00 90.19 130 VAL A CA 1
ATOM 1046 C C . VAL A 1 130 ? 17.050 3.799 -3.474 1.00 90.19 130 VAL A C 1
ATOM 1048 O O . VAL A 1 130 ? 16.318 3.758 -2.491 1.00 90.19 130 VAL A O 1
ATOM 1051 N N . ASP A 1 131 ? 18.110 2.999 -3.634 1.00 92.25 131 ASP A N 1
ATOM 1052 C CA . ASP A 1 131 ? 18.580 1.991 -2.667 1.00 92.25 131 ASP A CA 1
ATOM 1053 C C . ASP A 1 131 ? 17.477 1.030 -2.136 1.00 92.25 131 ASP A C 1
ATOM 1055 O O . ASP A 1 131 ? 17.414 0.717 -0.950 1.00 92.25 131 ASP A O 1
ATOM 1059 N N . ILE A 1 132 ? 16.602 0.502 -3.006 1.00 92.62 132 ILE A N 1
ATOM 1060 C CA . ILE A 1 132 ? 15.500 -0.390 -2.585 1.00 92.62 132 ILE A CA 1
ATOM 1061 C C . ILE A 1 132 ? 16.022 -1.794 -2.218 1.00 92.62 132 ILE A C 1
ATOM 1063 O O . ILE A 1 132 ? 16.609 -2.456 -3.072 1.00 92.62 132 ILE A O 1
ATOM 1067 N N . PRO A 1 133 ? 15.746 -2.340 -1.019 1.00 93.56 133 PRO A N 1
ATOM 1068 C CA . PRO A 1 133 ? 16.179 -3.676 -0.622 1.00 93.56 133 PRO A CA 1
ATOM 1069 C C . PRO A 1 133 ? 15.607 -4.785 -1.474 1.00 93.56 133 PRO A C 1
ATOM 1071 O O . PRO A 1 133 ? 14.400 -4.840 -1.732 1.00 93.56 133 PRO A O 1
ATOM 1074 N N . LEU A 1 134 ? 16.447 -5.782 -1.733 1.00 93.94 134 LEU A N 1
ATOM 1075 C CA . LEU A 1 134 ? 16.028 -7.035 -2.346 1.00 93.94 134 LEU A CA 1
ATOM 1076 C C . LEU A 1 134 ? 14.921 -7.730 -1.555 1.00 93.94 134 LEU A C 1
ATOM 1078 O O . LEU A 1 134 ? 14.056 -8.361 -2.151 1.00 93.94 134 LEU A O 1
ATOM 1082 N N . GLU A 1 135 ? 14.902 -7.594 -0.230 1.00 92.56 135 GLU A N 1
ATOM 1083 C CA . GLU A 1 135 ? 13.851 -8.181 0.605 1.00 92.56 135 GLU A CA 1
ATOM 1084 C C . GLU A 1 135 ? 12.461 -7.607 0.271 1.00 92.56 135 GLU A C 1
ATOM 1086 O O . GLU A 1 135 ? 11.478 -8.345 0.290 1.00 92.56 135 GLU A O 1
ATOM 1091 N N . ILE A 1 136 ? 12.370 -6.325 -0.108 1.00 92.75 136 ILE A N 1
ATOM 1092 C CA . ILE A 1 136 ? 11.121 -5.715 -0.590 1.00 92.75 136 ILE A CA 1
ATOM 1093 C C . ILE A 1 136 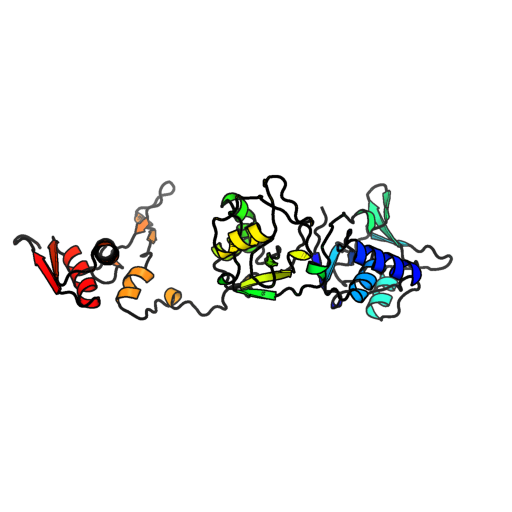? 10.806 -6.215 -2.002 1.00 92.75 136 ILE A C 1
ATOM 1095 O O . ILE A 1 136 ? 9.677 -6.621 -2.264 1.00 92.75 136 ILE A O 1
ATOM 1099 N N . LEU A 1 137 ? 11.801 -6.237 -2.896 1.00 94.69 137 LEU A N 1
ATOM 1100 C CA . LEU A 1 137 ? 11.622 -6.634 -4.300 1.00 94.69 137 LEU A CA 1
ATOM 1101 C C . LEU A 1 137 ? 11.234 -8.112 -4.463 1.00 94.69 137 LEU A C 1
ATOM 1103 O O . LEU A 1 137 ? 10.500 -8.463 -5.387 1.00 94.69 137 LEU A O 1
ATOM 1107 N N . LYS A 1 138 ? 11.678 -8.978 -3.548 1.00 95.00 138 LYS A N 1
ATOM 1108 C CA . LYS A 1 138 ? 11.269 -10.389 -3.428 1.00 95.00 138 LYS A CA 1
ATOM 1109 C C . LYS A 1 138 ? 9.895 -10.555 -2.785 1.00 95.00 138 LYS A C 1
ATOM 1111 O O . LYS A 1 138 ? 9.228 -11.569 -3.001 1.00 95.00 138 LYS A O 1
ATOM 1116 N N . SER A 1 139 ? 9.470 -9.582 -1.982 1.00 92.50 139 SER A N 1
ATOM 1117 C CA . SER A 1 139 ? 8.220 -9.655 -1.239 1.00 92.50 139 SER A CA 1
ATOM 1118 C C . SER A 1 139 ? 7.007 -9.493 -2.148 1.00 92.50 139 SER A C 1
ATOM 1120 O O . SER A 1 139 ? 6.979 -8.728 -3.118 1.00 92.50 139 SER A O 1
ATOM 1122 N N . GLU A 1 140 ? 5.950 -10.218 -1.803 1.00 91.88 140 GLU A N 1
ATOM 1123 C CA . GLU A 1 140 ? 4.670 -10.084 -2.468 1.00 91.88 140 GLU A CA 1
ATOM 1124 C C . GLU A 1 140 ? 3.816 -9.018 -1.787 1.00 91.88 140 GLU A C 1
ATOM 1126 O O . GLU A 1 140 ? 3.640 -9.039 -0.567 1.00 91.88 140 GLU A O 1
ATOM 1131 N N . LEU A 1 141 ? 3.265 -8.096 -2.583 1.00 93.19 141 LEU A N 1
ATOM 1132 C CA . LEU A 1 141 ? 2.288 -7.136 -2.090 1.00 93.19 141 LEU A CA 1
ATOM 1133 C C . LEU A 1 141 ? 1.009 -7.887 -1.706 1.00 93.19 141 LEU A C 1
ATOM 1135 O O . LEU A 1 141 ? 0.301 -8.404 -2.566 1.00 93.19 141 LEU A O 1
ATOM 1139 N N . THR A 1 142 ? 0.712 -7.936 -0.411 1.00 94.69 142 THR A N 1
ATOM 1140 C CA . THR A 1 142 ? -0.455 -8.644 0.132 1.00 94.69 142 THR A CA 1
ATOM 1141 C C . THR A 1 142 ? -1.350 -7.699 0.917 1.00 94.69 142 THR A C 1
ATOM 1143 O O . THR A 1 142 ? -0.868 -6.784 1.585 1.00 94.69 142 THR A O 1
ATOM 1146 N N . LEU A 1 143 ? -2.664 -7.930 0.874 1.00 95.25 143 LEU A N 1
ATOM 1147 C CA . LEU A 1 143 ? -3.625 -7.156 1.658 1.00 95.25 143 LEU A CA 1
ATOM 1148 C C . LEU A 1 143 ? -3.779 -7.775 3.049 1.00 95.25 143 LEU A C 1
ATOM 1150 O O . LEU A 1 143 ? -4.364 -8.852 3.195 1.00 95.25 143 LEU A O 1
ATOM 1154 N N . LYS A 1 144 ? -3.254 -7.107 4.077 1.00 94.06 144 LYS A N 1
ATOM 1155 C CA . LYS A 1 144 ? -3.285 -7.594 5.463 1.00 94.06 144 LYS A CA 1
ATOM 1156 C C . LYS A 1 144 ? -4.352 -6.849 6.269 1.00 94.06 144 LYS A C 1
ATOM 1158 O O . LYS A 1 144 ? -4.435 -5.635 6.123 1.00 94.06 144 LYS A O 1
ATOM 1163 N N . PRO A 1 145 ? -5.128 -7.522 7.142 1.00 94.50 145 PRO A N 1
ATOM 1164 C CA . PRO A 1 145 ? -6.052 -6.834 8.037 1.00 94.50 145 PRO A CA 1
ATOM 1165 C C . PRO A 1 145 ? -5.335 -5.776 8.878 1.00 94.50 145 PRO A C 1
ATOM 1167 O O . PRO A 1 145 ? -4.321 -6.098 9.505 1.00 94.50 145 PRO A O 1
ATOM 1170 N N . ILE A 1 146 ? -5.869 -4.554 8.923 1.00 93.00 146 ILE A N 1
ATOM 1171 C CA . ILE A 1 146 ? -5.209 -3.419 9.587 1.00 93.00 146 ILE A CA 1
ATOM 1172 C C . ILE A 1 146 ? -4.974 -3.696 11.079 1.00 93.00 146 ILE A C 1
ATOM 1174 O O . ILE A 1 146 ? -3.885 -3.472 11.595 1.00 93.00 146 ILE A O 1
ATOM 1178 N N . LYS A 1 147 ? -5.934 -4.371 11.729 1.00 91.06 147 LYS A N 1
ATOM 1179 C CA . LYS A 1 147 ? -5.872 -4.807 13.137 1.00 91.06 147 LYS A CA 1
ATOM 1180 C C . LYS A 1 147 ? -4.715 -5.766 13.454 1.00 91.06 147 LYS A C 1
ATOM 1182 O O . LYS A 1 147 ? -4.405 -5.993 14.616 1.00 91.06 147 LYS A O 1
ATOM 1187 N N . ARG A 1 148 ? -4.103 -6.389 12.438 1.00 93.88 148 ARG A N 1
ATOM 1188 C CA . ARG A 1 148 ? -2.946 -7.294 12.589 1.00 93.88 148 ARG A CA 1
ATOM 1189 C C . ARG A 1 148 ? -1.606 -6.592 12.339 1.00 93.88 148 ARG A C 1
ATOM 1191 O O . ARG A 1 148 ? -0.577 -7.273 12.245 1.00 93.88 148 ARG A O 1
ATOM 1198 N N . ILE A 1 149 ? -1.614 -5.280 12.135 1.00 95.62 149 ILE A N 1
ATOM 1199 C CA . ILE A 1 149 ? -0.421 -4.455 11.959 1.00 95.62 149 ILE A CA 1
ATOM 1200 C C . ILE A 1 149 ? -0.170 -3.723 13.273 1.00 95.62 149 ILE A C 1
ATOM 1202 O O . ILE A 1 149 ? -1.087 -3.171 13.874 1.00 95.62 149 ILE A O 1
ATOM 1206 N N . LYS A 1 150 ? 1.075 -3.773 13.737 1.00 95.00 150 LYS A N 1
ATOM 1207 C CA . LYS A 1 150 ? 1.475 -3.281 15.053 1.00 95.00 150 LYS A CA 1
ATOM 1208 C C . LYS A 1 150 ? 2.431 -2.103 14.895 1.00 95.00 150 LYS A C 1
ATOM 1210 O O . LYS A 1 150 ? 3.591 -2.302 14.550 1.00 95.00 150 LYS A O 1
ATOM 1215 N N . ALA A 1 151 ? 1.949 -0.880 15.089 1.00 93.69 151 ALA A N 1
ATOM 1216 C CA . ALA A 1 151 ? 2.776 0.317 14.942 1.00 93.69 151 ALA A CA 1
ATOM 1217 C C . ALA A 1 151 ? 3.761 0.459 16.113 1.00 93.69 151 ALA A C 1
ATOM 1219 O O . ALA A 1 151 ? 3.331 0.590 17.258 1.00 93.69 151 ALA A O 1
ATOM 1220 N N . ALA A 1 152 ? 5.064 0.454 15.814 1.00 91.75 152 ALA A N 1
ATOM 1221 C CA . ALA A 1 152 ? 6.128 0.616 16.808 1.00 91.75 152 ALA A CA 1
ATOM 1222 C C . ALA A 1 152 ? 6.442 2.078 17.158 1.00 91.75 152 ALA A C 1
ATOM 1224 O O . ALA A 1 152 ? 7.013 2.328 18.214 1.00 91.75 152 ALA A O 1
ATOM 1225 N N . MET A 1 153 ? 6.071 3.033 16.303 1.00 90.50 153 MET A N 1
ATOM 1226 C CA . MET A 1 153 ? 6.236 4.472 16.520 1.00 90.50 153 MET A CA 1
ATOM 1227 C C . MET A 1 153 ? 4.881 5.168 16.651 1.00 90.50 153 MET A C 1
ATOM 1229 O O . MET A 1 153 ? 3.875 4.701 16.104 1.00 90.50 153 MET A O 1
ATOM 1233 N N . SER A 1 154 ? 4.850 6.282 17.379 1.00 87.00 154 SER A N 1
ATOM 1234 C CA . SER A 1 154 ? 3.767 7.260 17.280 1.00 87.00 154 SER A CA 1
ATOM 1235 C C . SER A 1 154 ? 3.955 8.155 16.051 1.00 87.00 154 SER A C 1
ATOM 1237 O O . SER A 1 154 ? 5.064 8.324 15.546 1.00 87.00 154 SER A O 1
ATOM 1239 N N . VAL A 1 155 ? 2.849 8.720 15.569 1.00 88.00 155 VAL A N 1
ATOM 1240 C CA . VAL A 1 155 ? 2.823 9.724 14.500 1.00 88.00 155 VAL A CA 1
ATOM 1241 C C . VAL A 1 155 ? 1.915 10.855 14.946 1.00 88.00 155 VAL A C 1
ATOM 1243 O O . VAL A 1 155 ? 0.886 10.608 15.581 1.00 88.00 155 VAL A O 1
ATOM 1246 N N . GLU A 1 156 ? 2.295 12.086 14.630 1.00 86.38 156 GLU A N 1
ATOM 1247 C CA . GLU A 1 156 ? 1.443 13.242 14.867 1.00 86.38 156 GLU A CA 1
ATOM 1248 C C . GLU A 1 156 ? 0.315 13.289 13.840 1.00 86.38 156 GLU A C 1
ATOM 1250 O O . GLU A 1 156 ? 0.511 13.010 12.660 1.00 86.38 156 GLU A O 1
ATOM 1255 N N . LEU A 1 157 ? -0.886 13.683 14.265 1.00 81.00 157 LEU A N 1
ATOM 1256 C CA . LEU A 1 157 ? -2.035 13.735 13.360 1.00 81.00 157 LEU A CA 1
ATOM 1257 C C . LEU A 1 157 ? -1.763 14.623 12.132 1.00 81.00 157 LEU A C 1
ATOM 1259 O O . LEU A 1 157 ? -2.198 14.281 11.037 1.00 81.00 157 LEU A O 1
ATOM 1263 N N . ALA A 1 158 ? -1.010 15.715 12.298 1.00 83.38 158 ALA A N 1
ATOM 1264 C CA . ALA A 1 158 ? -0.642 16.624 11.215 1.00 83.38 158 ALA A CA 1
ATOM 1265 C C . ALA A 1 158 ? 0.108 15.922 10.066 1.00 83.38 158 ALA A C 1
ATOM 1267 O O . ALA A 1 158 ? -0.171 16.216 8.905 1.00 83.38 158 ALA A O 1
ATOM 1268 N N . ASP A 1 159 ? 0.970 14.948 10.373 1.00 88.88 159 ASP A N 1
ATOM 1269 C CA . ASP A 1 159 ? 1.722 14.172 9.375 1.00 88.88 159 ASP A CA 1
ATOM 1270 C C . ASP A 1 159 ? 0.835 13.143 8.643 1.00 88.88 159 ASP A C 1
ATOM 1272 O O . ASP A 1 159 ? 1.120 12.740 7.516 1.00 88.88 159 ASP A O 1
ATOM 1276 N N . VAL A 1 160 ? -0.284 12.733 9.253 1.00 91.12 160 VAL A N 1
ATOM 1277 C CA . VAL A 1 160 ? -1.232 11.754 8.687 1.00 91.12 160 VAL A CA 1
ATOM 1278 C C . VAL A 1 160 ? -2.188 12.395 7.673 1.00 91.12 160 VAL A C 1
ATOM 1280 O O . VAL A 1 160 ? -2.585 11.761 6.688 1.00 91.12 160 VAL A O 1
ATOM 1283 N N . LEU A 1 161 ? -2.579 13.655 7.895 1.00 86.81 161 LEU A N 1
ATOM 1284 C CA . LEU A 1 161 ? -3.601 14.347 7.097 1.00 86.81 161 LEU A CA 1
ATOM 1285 C C . LEU A 1 161 ? -3.293 14.441 5.588 1.00 86.81 161 LEU A C 1
ATOM 1287 O O . LEU A 1 161 ? -4.239 14.288 4.802 1.00 86.81 161 LEU A O 1
ATOM 1291 N N . PRO A 1 162 ? -2.039 14.654 5.136 1.00 93.88 162 PRO A N 1
ATOM 1292 C CA . PRO A 1 162 ? -1.708 14.653 3.712 1.00 93.88 162 PRO A CA 1
ATOM 1293 C C . PRO A 1 162 ? -2.042 13.325 3.027 1.00 93.88 162 PRO A C 1
ATOM 1295 O O . PRO A 1 162 ? -2.738 13.329 2.010 1.00 93.88 162 PRO A O 1
ATOM 1298 N N . ALA A 1 163 ? -1.629 12.195 3.615 1.00 92.44 163 ALA A N 1
ATOM 1299 C CA . ALA A 1 163 ? -1.919 10.862 3.084 1.00 92.44 163 ALA A CA 1
ATOM 1300 C C . ALA A 1 163 ? -3.430 10.581 3.088 1.00 92.44 163 ALA A C 1
ATOM 1302 O O . ALA A 1 163 ? -3.999 10.173 2.078 1.00 92.44 163 ALA A O 1
ATOM 1303 N N . TYR A 1 164 ? -4.114 10.898 4.193 1.00 90.94 164 TYR A N 1
ATOM 1304 C CA . TYR A 1 164 ? -5.570 10.761 4.305 1.00 90.94 164 TYR A CA 1
ATOM 1305 C C . TYR A 1 164 ? -6.319 11.524 3.198 1.00 90.94 164 TYR A C 1
ATOM 1307 O O . TYR A 1 164 ? -7.188 10.974 2.514 1.00 90.94 164 TYR A O 1
ATOM 1315 N N . THR A 1 165 ? -5.955 12.790 2.982 1.00 90.19 165 THR A N 1
ATOM 1316 C CA . THR A 1 165 ? -6.583 13.653 1.971 1.00 90.19 165 THR A CA 1
ATOM 1317 C C . THR A 1 165 ? -6.292 13.155 0.558 1.00 90.19 165 THR A C 1
ATOM 1319 O O . THR A 1 165 ? -7.188 13.123 -0.290 1.00 90.19 165 THR A O 1
ATOM 1322 N N . GLN A 1 166 ? -5.055 12.730 0.299 1.00 94.94 166 GLN A N 1
ATOM 1323 C CA . GLN A 1 166 ? -4.649 12.208 -0.999 1.00 94.94 166 GLN A CA 1
ATOM 1324 C C . GLN A 1 166 ? -5.369 10.893 -1.335 1.00 94.94 166 GLN A C 1
ATOM 1326 O O . GLN A 1 166 ? -5.903 10.786 -2.444 1.00 94.94 166 GLN A O 1
ATOM 1331 N N . PHE A 1 167 ? -5.517 9.959 -0.390 1.00 94.56 167 PHE A N 1
ATOM 1332 C CA . PHE A 1 167 ? -6.302 8.732 -0.592 1.00 94.56 167 PHE A CA 1
ATOM 1333 C C . PHE A 1 167 ? -7.773 9.032 -0.902 1.00 94.56 167 PHE A C 1
ATOM 1335 O O . PHE A 1 167 ? -8.366 8.424 -1.797 1.00 94.56 167 PHE A O 1
ATOM 1342 N N . LEU A 1 168 ? -8.380 10.006 -0.215 1.00 87.75 168 LEU A N 1
ATOM 1343 C CA . LEU A 1 168 ? -9.770 10.396 -0.469 1.00 87.75 168 LEU A CA 1
ATOM 1344 C C . LEU A 1 168 ? -9.974 11.069 -1.824 1.00 87.75 168 LEU A C 1
ATOM 1346 O O . LEU A 1 168 ? -11.001 10.817 -2.462 1.00 87.75 168 LEU A O 1
ATOM 1350 N N . LYS A 1 169 ? -9.037 11.926 -2.240 1.00 94.19 169 LYS A N 1
ATOM 1351 C CA . LYS A 1 169 ? -9.119 12.676 -3.497 1.00 94.19 169 LYS A CA 1
ATOM 1352 C C . LYS A 1 169 ? -8.894 11.770 -4.703 1.00 94.19 169 LYS A C 1
ATOM 1354 O O . LYS A 1 169 ? -9.657 11.832 -5.659 1.00 94.19 169 LYS A O 1
ATOM 1359 N N . THR A 1 170 ? -7.864 10.930 -4.645 1.00 95.38 170 THR A N 1
ATOM 1360 C CA . THR A 1 170 ? -7.457 10.073 -5.770 1.00 95.38 170 THR A CA 1
ATOM 1361 C C . THR A 1 170 ? -8.206 8.746 -5.811 1.00 95.38 170 THR A C 1
ATOM 1363 O O . THR A 1 170 ? -8.245 8.105 -6.855 1.00 95.38 170 THR A O 1
ATOM 1366 N N . LYS A 1 171 ? -8.799 8.321 -4.684 1.00 94.88 171 LYS A N 1
ATOM 1367 C CA . LYS A 1 171 ? -9.349 6.968 -4.485 1.00 94.88 171 LYS A CA 1
ATOM 1368 C C . LYS A 1 171 ? -8.305 5.859 -4.652 1.00 94.88 171 LYS A C 1
ATOM 1370 O O . LYS A 1 171 ? -8.670 4.698 -4.835 1.00 94.88 171 LYS A O 1
ATOM 1375 N N . VAL A 1 172 ? -7.023 6.195 -4.537 1.00 95.38 172 VAL A N 1
ATOM 1376 C CA . VAL A 1 172 ? -5.891 5.276 -4.658 1.00 95.38 172 VAL A CA 1
ATOM 1377 C C . VAL A 1 172 ? -5.025 5.397 -3.414 1.00 95.38 172 VAL A C 1
ATOM 1379 O O . VAL A 1 172 ? -4.804 6.486 -2.896 1.00 95.38 172 VAL A O 1
ATOM 1382 N N . VAL A 1 173 ? -4.540 4.258 -2.937 1.00 95.75 173 VAL A N 1
ATOM 1383 C CA . VAL A 1 173 ? -3.495 4.178 -1.921 1.00 95.75 173 VAL A CA 1
ATOM 1384 C C . VAL A 1 173 ? -2.198 3.879 -2.642 1.00 95.75 173 VAL A C 1
ATOM 1386 O O . VAL A 1 173 ? -2.040 2.799 -3.221 1.00 95.75 173 VAL A O 1
ATOM 1389 N N . ASP A 1 174 ? -1.299 4.858 -2.635 1.00 93.94 174 ASP A N 1
ATOM 1390 C CA . ASP A 1 174 ? -0.028 4.805 -3.352 1.00 93.94 174 ASP A CA 1
ATOM 1391 C C . ASP A 1 174 ? 1.172 4.511 -2.454 1.00 93.94 174 ASP A C 1
ATOM 1393 O O . ASP A 1 174 ? 2.227 4.156 -2.961 1.00 93.94 174 ASP A O 1
ATOM 1397 N N . THR A 1 175 ? 1.021 4.567 -1.134 1.00 93.06 175 THR A N 1
ATOM 1398 C CA . THR A 1 175 ? 2.096 4.224 -0.197 1.00 93.06 175 THR A CA 1
ATOM 1399 C C . THR A 1 175 ? 1.905 2.799 0.343 1.00 93.06 175 THR A C 1
ATOM 1401 O O . THR A 1 175 ? 0.889 2.529 0.994 1.00 93.06 175 THR A O 1
ATOM 1404 N N . PRO A 1 176 ? 2.845 1.861 0.111 1.00 92.94 176 PRO A N 1
ATOM 1405 C CA . PRO A 1 176 ? 2.794 0.539 0.725 1.00 92.94 176 PRO A CA 1
ATOM 1406 C C . PRO A 1 176 ? 3.222 0.588 2.197 1.00 92.94 176 PRO A C 1
ATOM 1408 O O . PRO A 1 176 ? 4.065 1.390 2.594 1.00 92.94 176 PRO A O 1
ATOM 1411 N N . LEU A 1 177 ? 2.719 -0.349 3.002 1.00 94.62 177 LEU A N 1
ATOM 1412 C CA . LEU A 1 177 ? 3.228 -0.579 4.354 1.00 94.62 177 LEU A CA 1
ATOM 1413 C C . LEU A 1 177 ? 4.309 -1.658 4.340 1.00 94.62 177 LEU A C 1
ATOM 1415 O O . LEU A 1 177 ? 4.099 -2.748 3.806 1.00 94.62 177 LEU A O 1
ATOM 1419 N N . ILE A 1 178 ? 5.442 -1.407 4.988 1.00 94.00 178 ILE A N 1
ATOM 1420 C CA . ILE A 1 178 ? 6.478 -2.430 5.174 1.00 94.00 178 ILE A CA 1
ATOM 1421 C C . ILE A 1 178 ? 6.317 -3.002 6.574 1.00 94.00 178 ILE A C 1
ATOM 1423 O O . ILE A 1 178 ? 6.393 -2.264 7.554 1.00 94.00 178 ILE A O 1
ATOM 1427 N N . VAL A 1 179 ? 6.087 -4.309 6.679 1.00 95.00 179 VAL A N 1
ATOM 1428 C CA . VAL A 1 179 ? 5.842 -4.985 7.958 1.00 95.00 179 VAL A CA 1
ATOM 1429 C C . VAL A 1 179 ? 6.818 -6.132 8.175 1.00 95.00 179 VAL A C 1
ATOM 1431 O O . VAL A 1 179 ? 7.115 -6.898 7.255 1.00 95.00 179 VAL A O 1
ATOM 1434 N N . GLU A 1 180 ? 7.285 -6.306 9.409 1.00 95.12 180 GLU A N 1
ATOM 1435 C CA . GLU A 1 180 ? 8.099 -7.464 9.760 1.00 95.12 180 GLU A CA 1
ATOM 1436 C C . GLU A 1 180 ? 7.257 -8.746 9.641 1.00 95.12 180 GLU A C 1
ATOM 1438 O O . GLU A 1 180 ? 6.113 -8.837 10.108 1.00 95.12 180 GLU A O 1
ATOM 1443 N N . ARG A 1 181 ? 7.826 -9.734 8.945 1.00 93.81 181 ARG A N 1
ATOM 1444 C CA . ARG A 1 181 ? 7.139 -10.939 8.476 1.00 93.81 181 ARG A CA 1
ATOM 1445 C C . ARG A 1 181 ? 6.515 -11.761 9.606 1.00 93.81 181 ARG A C 1
ATOM 1447 O O . ARG A 1 181 ? 5.395 -12.242 9.423 1.00 93.81 181 ARG A O 1
ATOM 1454 N N . LYS A 1 182 ? 7.214 -11.956 10.728 1.00 93.62 182 LYS A N 1
ATOM 1455 C CA . LYS A 1 182 ? 6.787 -12.850 11.821 1.00 93.62 182 LYS A CA 1
ATOM 1456 C C . LYS A 1 182 ? 5.835 -12.179 12.813 1.00 93.62 182 LYS A C 1
ATOM 1458 O O . LYS A 1 182 ? 4.862 -12.779 13.252 1.00 93.62 182 LYS A O 1
ATOM 1463 N N . THR A 1 183 ? 6.106 -10.934 13.160 1.00 95.00 183 THR A N 1
ATOM 1464 C CA . THR A 1 183 ? 5.487 -10.192 14.264 1.00 95.00 183 THR A CA 1
ATOM 1465 C C . THR A 1 183 ? 4.371 -9.271 13.790 1.00 95.00 183 THR A C 1
ATOM 1467 O O . THR A 1 183 ? 3.459 -8.954 14.557 1.00 95.00 183 THR A O 1
ATOM 1470 N N . GLY A 1 184 ? 4.414 -8.852 12.520 1.00 94.75 184 GLY A N 1
ATOM 1471 C CA . GLY A 1 184 ? 3.495 -7.870 11.961 1.00 94.75 184 GLY A CA 1
ATOM 1472 C C . GLY A 1 184 ? 3.762 -6.435 12.403 1.00 94.75 184 GLY A C 1
ATOM 1473 O O . GLY A 1 184 ? 2.883 -5.594 12.211 1.00 94.75 184 GLY A O 1
ATOM 1474 N N . VAL A 1 185 ? 4.930 -6.170 12.991 1.00 96.00 185 VAL A N 1
ATOM 1475 C CA . VAL A 1 185 ? 5.348 -4.824 13.381 1.00 96.00 185 VAL A CA 1
ATOM 1476 C C . VAL A 1 185 ? 5.564 -3.966 12.140 1.00 96.00 185 VAL A C 1
ATOM 1478 O O . VAL A 1 185 ? 6.192 -4.406 11.178 1.00 96.00 185 VAL A O 1
ATOM 1481 N N . LEU A 1 186 ? 4.996 -2.765 12.146 1.00 94.75 186 LEU A N 1
ATOM 1482 C CA . LEU A 1 186 ? 5.150 -1.784 11.082 1.00 94.75 186 LEU A CA 1
ATOM 1483 C C . LEU A 1 186 ? 6.567 -1.212 11.122 1.00 94.75 186 LEU A C 1
ATOM 1485 O O . LEU A 1 186 ? 7.059 -0.849 12.184 1.00 94.75 186 LEU A O 1
ATOM 1489 N N . LEU A 1 187 ? 7.215 -1.149 9.966 1.00 92.31 187 LEU A N 1
ATOM 1490 C CA . LEU A 1 187 ? 8.578 -0.646 9.801 1.00 92.31 187 LEU A CA 1
ATOM 1491 C C . LEU A 1 187 ? 8.610 0.632 8.957 1.00 92.31 187 LEU A C 1
ATOM 1493 O O . LEU A 1 187 ? 9.495 1.459 9.146 1.00 92.31 187 LEU A O 1
ATOM 1497 N N . HIS A 1 188 ? 7.652 0.802 8.044 1.00 92.06 188 HIS A N 1
ATOM 1498 C CA . HIS A 1 188 ? 7.535 1.973 7.176 1.00 92.06 188 HIS A CA 1
ATOM 1499 C C . HIS A 1 188 ? 6.084 2.184 6.721 1.00 92.06 188 HIS A C 1
ATOM 1501 O O . HIS A 1 188 ? 5.316 1.219 6.659 1.00 92.06 188 HIS A O 1
ATOM 1507 N N . GLY A 1 189 ? 5.742 3.425 6.361 1.00 92.38 189 GLY A N 1
ATOM 1508 C CA . GLY A 1 189 ? 4.403 3.829 5.926 1.00 92.38 189 GLY A CA 1
ATOM 1509 C C . GLY A 1 189 ? 3.469 4.162 7.091 1.00 92.38 189 GLY A C 1
ATOM 1510 O O . GLY A 1 189 ? 2.287 3.839 7.047 1.00 92.38 189 GLY A O 1
ATOM 1511 N N . TYR A 1 190 ? 3.983 4.755 8.170 1.00 93.56 190 TYR A N 1
ATOM 1512 C CA . TYR A 1 190 ? 3.191 4.999 9.377 1.00 93.56 190 TYR A CA 1
ATOM 1513 C C . TYR A 1 190 ? 2.035 5.977 9.144 1.00 93.56 190 TYR A C 1
ATOM 1515 O O . TYR A 1 190 ? 0.920 5.737 9.607 1.00 93.56 190 TYR A O 1
ATOM 1523 N N . GLU A 1 191 ? 2.272 7.027 8.368 1.00 94.19 191 GLU A N 1
ATOM 1524 C CA . GLU A 1 191 ? 1.281 8.013 7.950 1.00 94.19 191 GLU A CA 1
ATOM 1525 C C . GLU A 1 191 ? 0.173 7.337 7.136 1.00 94.19 191 GLU A C 1
ATOM 1527 O O . GLU A 1 191 ? -1.009 7.508 7.423 1.00 94.19 191 GLU A O 1
ATOM 1532 N N . ALA A 1 192 ? 0.549 6.480 6.181 1.00 95.19 192 ALA A N 1
ATOM 1533 C CA . ALA A 1 192 ? -0.395 5.706 5.380 1.00 95.19 192 ALA A CA 1
ATOM 1534 C C . ALA A 1 192 ? -1.205 4.715 6.233 1.00 95.19 192 ALA A C 1
ATOM 1536 O O . ALA A 1 192 ? -2.410 4.571 6.035 1.00 95.19 192 ALA A O 1
ATOM 1537 N N . PHE A 1 193 ? -0.571 4.055 7.207 1.00 95.81 193 PHE A N 1
ATOM 1538 C CA . PHE A 1 193 ? -1.244 3.150 8.139 1.00 95.81 193 PHE A CA 1
ATOM 1539 C C . PHE A 1 193 ? -2.309 3.885 8.959 1.00 95.81 193 PHE A C 1
ATOM 1541 O O . PHE A 1 193 ? -3.458 3.447 8.997 1.00 95.81 193 PHE A O 1
ATOM 1548 N N . HIS A 1 194 ? -1.954 5.018 9.566 1.00 92.31 194 HIS A N 1
ATOM 1549 C CA . HIS A 1 194 ? -2.892 5.810 10.358 1.00 92.31 194 HIS A CA 1
ATOM 1550 C C . HIS A 1 194 ? -3.980 6.462 9.498 1.00 92.31 194 HIS A C 1
ATOM 1552 O O . HIS A 1 194 ? -5.132 6.520 9.919 1.00 92.31 194 HIS A O 1
ATOM 1558 N N . ALA A 1 195 ? -3.662 6.881 8.272 1.00 93.00 195 ALA A N 1
ATOM 1559 C CA . ALA A 1 195 ? -4.655 7.384 7.329 1.00 93.00 195 ALA A CA 1
ATOM 1560 C C . ALA A 1 195 ? -5.686 6.303 6.965 1.00 93.00 195 ALA A C 1
ATOM 1562 O O . ALA A 1 195 ? -6.885 6.573 6.950 1.00 93.00 195 ALA A O 1
ATOM 1563 N N . LEU A 1 196 ? -5.240 5.067 6.720 1.00 93.69 196 LEU A N 1
ATOM 1564 C CA . LEU A 1 196 ? -6.125 3.927 6.468 1.00 93.69 196 LEU A CA 1
ATOM 1565 C C . LEU A 1 196 ? -6.990 3.578 7.684 1.00 93.69 196 LEU A C 1
ATOM 1567 O O . LEU A 1 196 ? -8.162 3.243 7.516 1.00 93.69 196 LEU A O 1
ATOM 1571 N N . ASP A 1 197 ? -6.437 3.682 8.891 1.00 89.12 197 ASP A N 1
ATOM 1572 C CA . ASP A 1 197 ? -7.168 3.455 10.140 1.00 89.12 197 ASP A CA 1
ATOM 1573 C C . ASP A 1 197 ? -8.265 4.511 10.351 1.00 89.12 197 ASP A C 1
ATOM 1575 O O . ASP A 1 197 ? -9.420 4.162 10.593 1.00 89.12 197 ASP A O 1
ATOM 1579 N N . LEU A 1 198 ? -7.958 5.795 10.117 1.00 84.12 198 LEU A N 1
ATOM 1580 C CA . LEU A 1 198 ? -8.945 6.885 10.126 1.00 84.12 198 LEU A CA 1
ATOM 1581 C C . LEU A 1 198 ? -10.046 6.687 9.076 1.00 84.12 198 LEU A C 1
ATOM 1583 O O . LEU A 1 198 ? -11.215 6.972 9.333 1.00 84.12 198 LEU A O 1
ATOM 1587 N N . LEU A 1 199 ? -9.693 6.157 7.902 1.00 85.19 199 LEU A N 1
ATOM 1588 C CA . LEU A 1 199 ? -10.651 5.784 6.858 1.00 85.19 199 LEU A CA 1
ATOM 1589 C C . LEU A 1 199 ? -11.448 4.516 7.191 1.00 85.19 199 LEU A C 1
ATOM 1591 O O . LEU A 1 199 ? -12.316 4.128 6.411 1.00 85.19 199 LEU A O 1
ATOM 1595 N N . SER A 1 200 ? -11.187 3.868 8.331 1.00 86.06 200 SER A N 1
ATOM 1596 C CA . SER A 1 200 ? -11.801 2.593 8.714 1.00 86.06 200 SER A CA 1
ATOM 1597 C C . SER A 1 200 ? -11.588 1.491 7.666 1.00 86.06 200 SER A C 1
ATOM 1599 O O . SER A 1 200 ? -12.473 0.664 7.423 1.00 86.06 200 SER A O 1
ATOM 1601 N N . ALA A 1 201 ? -10.419 1.474 7.020 1.00 89.56 201 ALA A N 1
ATOM 1602 C CA . ALA A 1 201 ? -10.052 0.419 6.085 1.00 89.56 201 ALA A CA 1
ATOM 1603 C C . ALA A 1 201 ? -9.948 -0.931 6.815 1.00 89.56 201 ALA A C 1
ATOM 1605 O O . ALA A 1 201 ? -9.421 -1.032 7.921 1.00 89.56 201 ALA A O 1
ATOM 1606 N N . GLU A 1 202 ? -10.428 -2.007 6.191 1.00 93.31 202 GLU A N 1
ATOM 1607 C CA . GLU A 1 202 ? -10.328 -3.347 6.777 1.00 93.31 202 GLU A CA 1
ATOM 1608 C C . GLU A 1 202 ? -8.917 -3.914 6.589 1.00 93.31 202 GLU A C 1
ATOM 1610 O O . GLU A 1 202 ? -8.394 -4.637 7.444 1.00 93.31 202 GLU A O 1
ATOM 1615 N N . LYS A 1 203 ? -8.296 -3.585 5.453 1.00 95.69 203 LYS A N 1
ATOM 1616 C CA . LYS A 1 203 ? -6.998 -4.100 5.027 1.00 95.69 203 LYS A CA 1
ATOM 1617 C C . LYS A 1 203 ? -6.067 -2.965 4.626 1.00 95.69 203 LYS A C 1
ATOM 1619 O O . LYS A 1 203 ? -6.509 -1.893 4.239 1.00 95.69 203 LYS A O 1
ATOM 1624 N N . ALA A 1 204 ? -4.774 -3.250 4.642 1.00 96.56 204 ALA A N 1
ATOM 1625 C CA . ALA A 1 204 ? -3.743 -2.376 4.113 1.00 96.56 204 ALA A CA 1
ATOM 1626 C C . ALA A 1 204 ? -2.835 -3.142 3.133 1.00 96.56 204 ALA A C 1
ATOM 1628 O O . ALA A 1 204 ? -2.627 -4.350 3.313 1.00 96.56 204 ALA A O 1
ATOM 1629 N N . PRO A 1 205 ? -2.301 -2.474 2.098 1.00 96.69 205 PRO A N 1
ATOM 1630 C CA . PRO A 1 205 ? -1.337 -3.066 1.184 1.00 96.69 205 PRO A CA 1
ATOM 1631 C C . PRO A 1 205 ? 0.023 -3.178 1.878 1.00 96.69 205 PRO A C 1
ATOM 1633 O O . PRO A 1 205 ? 0.585 -2.183 2.327 1.00 96.69 205 PRO A O 1
ATOM 1636 N N . THR A 1 206 ? 0.541 -4.399 2.001 1.00 95.44 206 THR A N 1
ATOM 1637 C CA . THR A 1 206 ? 1.738 -4.680 2.801 1.00 95.44 206 THR A CA 1
ATOM 1638 C C . THR A 1 206 ? 2.794 -5.473 2.041 1.00 95.44 206 THR A C 1
ATOM 1640 O O . THR A 1 206 ? 2.472 -6.464 1.381 1.00 95.44 206 THR A O 1
ATOM 1643 N N . PHE A 1 207 ? 4.056 -5.086 2.215 1.00 94.50 207 PHE A N 1
ATOM 1644 C CA . PHE A 1 207 ? 5.222 -5.920 1.942 1.00 94.50 207 PHE A CA 1
ATOM 1645 C C . PHE A 1 207 ? 5.722 -6.531 3.245 1.00 94.50 207 PHE A C 1
ATOM 1647 O O . PHE A 1 207 ? 5.919 -5.834 4.241 1.00 94.50 207 PHE A O 1
ATOM 1654 N N . LYS A 1 208 ? 5.928 -7.847 3.241 1.00 94.00 208 LYS A N 1
ATOM 1655 C CA . LYS A 1 208 ? 6.464 -8.579 4.391 1.00 94.00 208 LYS A CA 1
ATOM 1656 C C . LYS A 1 208 ? 7.955 -8.783 4.220 1.00 94.00 208 LYS A C 1
ATOM 1658 O O . LYS A 1 208 ? 8.372 -9.376 3.228 1.00 94.00 208 LYS A O 1
ATOM 1663 N N . VAL A 1 209 ? 8.725 -8.367 5.212 1.00 93.19 209 VAL A N 1
ATOM 1664 C CA . VAL A 1 209 ? 10.190 -8.370 5.153 1.00 93.19 209 VAL A CA 1
ATOM 1665 C C . VAL A 1 209 ? 10.788 -9.008 6.401 1.00 93.19 209 VAL A C 1
ATOM 1667 O O . VAL A 1 209 ? 10.187 -8.984 7.478 1.00 93.19 209 VAL A O 1
ATOM 1670 N N . ASN A 1 210 ? 11.971 -9.595 6.267 1.00 93.25 210 ASN A N 1
ATOM 1671 C CA . ASN A 1 210 ? 12.792 -9.988 7.402 1.00 93.25 210 ASN A CA 1
ATOM 1672 C C . ASN A 1 210 ? 13.605 -8.785 7.898 1.00 93.25 210 ASN A C 1
ATOM 1674 O O . ASN A 1 210 ? 14.546 -8.352 7.239 1.00 93.25 210 ASN A O 1
ATOM 1678 N N . LEU A 1 211 ? 13.280 -8.285 9.093 1.00 91.00 211 LEU A N 1
ATOM 1679 C CA . LEU A 1 211 ? 13.966 -7.144 9.711 1.00 91.00 211 LEU A CA 1
ATOM 1680 C C . LEU A 1 211 ? 15.487 -7.344 9.826 1.00 91.00 211 LEU A C 1
ATOM 1682 O O . LEU A 1 211 ? 16.253 -6.382 9.768 1.00 91.00 211 LEU A O 1
ATOM 1686 N N . LYS A 1 212 ? 15.950 -8.592 9.967 1.00 90.25 212 LYS A N 1
ATOM 1687 C CA . LYS A 1 212 ? 17.384 -8.900 10.058 1.00 90.25 212 LYS A CA 1
ATOM 1688 C C . LYS A 1 212 ? 18.139 -8.565 8.771 1.00 90.25 212 LYS A C 1
ATOM 1690 O O . LYS A 1 212 ? 19.272 -8.110 8.868 1.00 90.25 212 LYS A O 1
ATOM 1695 N N . GLU A 1 213 ? 17.488 -8.687 7.616 1.00 87.81 213 GLU A N 1
ATOM 1696 C CA . GLU A 1 213 ? 18.075 -8.417 6.295 1.00 87.81 213 GLU A CA 1
ATOM 1697 C C . GLU A 1 213 ? 18.013 -6.942 5.880 1.00 87.81 213 GLU A C 1
ATOM 1699 O O . GLU A 1 213 ? 18.575 -6.575 4.854 1.00 87.81 213 GLU A O 1
ATOM 1704 N N . LEU A 1 214 ? 17.334 -6.092 6.656 1.00 87.25 214 LEU A N 1
ATOM 1705 C CA . LEU A 1 214 ? 17.206 -4.668 6.357 1.00 87.25 214 LEU A CA 1
ATOM 1706 C C . LEU A 1 214 ? 18.251 -3.834 7.088 1.00 87.25 214 LEU A C 1
ATOM 1708 O O . LEU A 1 214 ? 18.481 -4.018 8.283 1.00 87.25 214 LEU A O 1
ATOM 1712 N N . GLU A 1 215 ? 18.829 -2.863 6.398 1.00 85.81 215 GLU A N 1
ATOM 1713 C CA . GLU A 1 215 ? 19.634 -1.822 7.026 1.00 85.81 215 GLU A CA 1
ATOM 1714 C C . GLU A 1 215 ? 18.718 -0.724 7.578 1.00 85.81 215 GLU A C 1
ATOM 1716 O O . GLU A 1 215 ? 17.847 -0.221 6.873 1.00 85.81 215 GLU A O 1
ATOM 1721 N N . ILE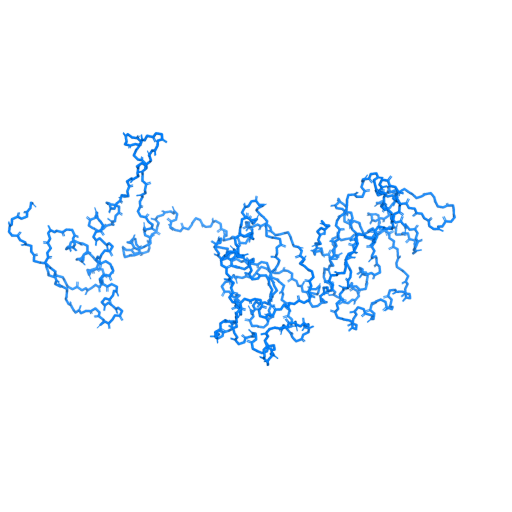 A 1 216 ? 18.877 -0.368 8.853 1.00 86.75 216 ILE A N 1
ATOM 1722 C CA . ILE A 1 216 ? 18.032 0.629 9.523 1.00 86.75 216 ILE A CA 1
ATOM 1723 C C . ILE A 1 216 ? 18.924 1.727 10.066 1.00 86.75 216 ILE A C 1
ATOM 1725 O O . ILE A 1 216 ? 19.910 1.442 10.746 1.00 86.75 216 ILE A O 1
ATOM 1729 N N . LYS A 1 217 ? 18.540 2.976 9.808 1.00 84.75 217 LYS A N 1
ATOM 1730 C CA . LYS A 1 217 ? 19.174 4.146 10.405 1.00 84.75 217 LYS A CA 1
ATOM 1731 C C . LYS A 1 217 ? 18.328 4.643 11.562 1.00 84.75 217 LYS A C 1
ATOM 1733 O O . LYS A 1 217 ? 17.132 4.874 11.413 1.00 84.75 217 LYS A O 1
ATOM 1738 N N . ALA A 1 218 ? 18.962 4.836 12.707 1.00 84.12 218 ALA A N 1
ATOM 1739 C CA . ALA A 1 218 ? 18.326 5.353 13.910 1.00 84.12 218 ALA A CA 1
ATOM 1740 C C . ALA A 1 218 ? 19.151 6.525 14.462 1.00 84.12 218 ALA A C 1
ATOM 1742 O O . ALA A 1 218 ? 19.830 6.377 15.475 1.00 84.12 218 ALA A O 1
ATOM 1743 N N . PRO A 1 219 ? 19.154 7.675 13.764 1.00 72.50 219 PRO A N 1
ATOM 1744 C CA . PRO A 1 219 ? 20.085 8.771 14.043 1.00 72.50 219 PRO A CA 1
ATOM 1745 C C . PRO A 1 219 ? 19.901 9.409 15.427 1.00 72.50 219 PRO A C 1
ATOM 1747 O O . PRO A 1 219 ? 20.822 10.048 15.919 1.00 72.50 219 PRO A O 1
ATOM 1750 N N . TYR A 1 220 ? 18.735 9.228 16.053 1.00 76.62 220 TYR A N 1
ATOM 1751 C CA . TYR A 1 220 ? 18.368 9.871 17.319 1.00 76.62 220 TYR A CA 1
ATOM 1752 C C . TYR A 1 220 ? 18.125 8.875 18.465 1.00 76.62 220 TYR A C 1
ATOM 1754 O O . TYR A 1 220 ? 17.601 9.265 19.505 1.00 76.62 220 TYR A O 1
ATOM 1762 N N . MET A 1 221 ? 18.456 7.588 18.288 1.00 72.62 221 MET A N 1
ATOM 1763 C CA . MET A 1 221 ? 18.289 6.579 19.341 1.00 72.62 221 MET A CA 1
ATOM 1764 C C . MET A 1 221 ? 19.630 6.160 19.942 1.00 72.62 221 MET A C 1
ATOM 1766 O O . MET A 1 221 ? 20.432 5.492 19.291 1.00 72.62 221 MET A O 1
ATOM 1770 N N . GLU A 1 222 ? 19.814 6.451 21.228 1.00 67.56 222 GLU A N 1
ATOM 1771 C CA . GLU A 1 222 ? 20.850 5.811 22.039 1.00 67.56 222 GLU A CA 1
ATOM 1772 C C . GLU A 1 222 ? 20.537 4.313 22.212 1.00 67.56 222 GLU A C 1
ATOM 1774 O O . GLU A 1 222 ? 19.395 3.927 22.491 1.00 67.56 222 GLU A O 1
ATOM 1779 N N . ASN A 1 223 ? 21.553 3.458 22.046 1.00 72.50 223 ASN A N 1
ATOM 1780 C CA . ASN A 1 223 ? 21.445 1.996 22.157 1.00 72.50 223 ASN A CA 1
ATOM 1781 C C . ASN A 1 223 ? 20.369 1.386 21.239 1.00 72.50 223 ASN A C 1
ATOM 1783 O O . ASN A 1 223 ? 19.513 0.605 21.667 1.00 72.50 223 ASN A O 1
ATOM 1787 N N . PHE A 1 224 ? 20.398 1.765 19.960 1.00 81.44 224 PHE A N 1
ATOM 1788 C CA . PHE A 1 224 ? 19.517 1.203 18.944 1.00 81.44 224 PHE A CA 1
ATOM 1789 C C . PHE A 1 224 ? 19.685 -0.320 18.807 1.00 81.44 224 PHE A C 1
ATOM 1791 O O . PHE A 1 224 ? 20.787 -0.826 18.604 1.00 81.44 224 PHE A O 1
ATOM 1798 N N . SER A 1 225 ? 18.563 -1.042 18.828 1.00 87.19 225 SER A N 1
ATOM 1799 C CA . SER A 1 225 ? 18.495 -2.444 18.423 1.00 87.19 225 SER A CA 1
ATOM 1800 C C . SER A 1 225 ? 17.229 -2.707 17.612 1.00 87.19 225 SER A C 1
ATOM 1802 O O . SER A 1 225 ? 16.185 -2.071 17.803 1.00 87.19 225 SER A O 1
ATOM 1804 N N . LYS A 1 226 ? 17.302 -3.673 16.695 1.00 89.88 226 LYS A N 1
ATOM 1805 C CA . LYS A 1 226 ? 16.140 -4.105 15.903 1.00 89.88 226 LYS A CA 1
ATOM 1806 C C . LYS A 1 226 ? 15.077 -4.741 16.802 1.00 89.88 226 LYS A C 1
ATOM 1808 O O . LYS A 1 226 ? 13.883 -4.604 16.550 1.00 89.88 226 LYS A O 1
ATOM 1813 N N . GLU A 1 227 ? 15.506 -5.383 17.881 1.00 90.44 227 GLU A N 1
ATOM 1814 C CA . GLU A 1 227 ? 14.668 -5.993 18.909 1.00 90.44 227 GLU A CA 1
ATOM 1815 C C . GLU A 1 227 ? 13.799 -4.946 19.614 1.00 90.44 227 GLU A C 1
ATOM 1817 O O . GLU A 1 227 ? 12.613 -5.189 19.832 1.00 90.44 227 GLU A O 1
ATOM 1822 N N . ARG A 1 228 ? 14.342 -3.749 19.876 1.00 90.19 228 ARG A N 1
ATOM 1823 C CA . ARG A 1 228 ? 13.594 -2.640 20.482 1.00 90.19 228 ARG A CA 1
ATOM 1824 C C . ARG A 1 228 ? 12.437 -2.161 19.603 1.00 90.19 228 ARG A C 1
ATOM 1826 O O . ARG A 1 228 ? 11.372 -1.852 20.130 1.00 90.19 228 ARG A O 1
ATOM 1833 N N . ILE A 1 229 ? 12.602 -2.147 18.274 1.00 91.81 229 ILE A N 1
ATOM 1834 C CA . ILE A 1 229 ? 11.503 -1.836 17.337 1.00 91.81 229 ILE A CA 1
ATOM 1835 C C . ILE A 1 229 ? 10.374 -2.860 17.500 1.00 91.81 229 ILE A C 1
ATOM 1837 O O . ILE A 1 229 ? 9.197 -2.501 17.578 1.00 91.81 229 ILE A O 1
ATOM 1841 N N . ILE A 1 230 ? 10.732 -4.145 17.557 1.00 94.19 230 ILE A N 1
ATOM 1842 C CA . ILE A 1 230 ? 9.759 -5.229 17.698 1.00 94.19 230 ILE A CA 1
ATOM 1843 C C . ILE A 1 230 ? 9.022 -5.136 19.033 1.00 94.19 230 ILE A C 1
ATOM 1845 O O . ILE A 1 230 ? 7.795 -5.244 19.066 1.00 94.19 230 ILE A O 1
ATOM 1849 N N . GLU A 1 231 ? 9.749 -4.910 20.124 1.00 93.44 231 GLU A N 1
ATOM 1850 C CA . GLU A 1 231 ? 9.163 -4.766 21.452 1.00 93.44 231 GLU A CA 1
ATOM 1851 C C . GLU A 1 231 ? 8.206 -3.572 21.530 1.00 93.44 231 GLU A C 1
ATOM 1853 O O . GLU A 1 231 ? 7.069 -3.740 21.976 1.00 93.44 231 GLU A O 1
ATOM 1858 N N . ALA A 1 232 ? 8.603 -2.412 21.001 1.00 92.38 232 ALA A N 1
ATOM 1859 C CA . ALA A 1 232 ? 7.757 -1.221 20.967 1.00 92.38 232 ALA A CA 1
ATOM 1860 C C . ALA A 1 232 ? 6.451 -1.443 20.185 1.00 92.38 232 ALA A C 1
ATOM 1862 O O . ALA A 1 232 ? 5.397 -0.953 20.585 1.00 92.38 232 ALA A O 1
ATOM 1863 N N . GLY A 1 233 ? 6.490 -2.219 19.096 1.00 91.44 233 GLY A N 1
ATOM 1864 C CA . GLY A 1 233 ? 5.285 -2.574 18.345 1.00 91.44 233 GLY A CA 1
ATOM 1865 C C . GLY A 1 233 ? 4.391 -3.598 19.053 1.00 91.44 233 GLY A C 1
ATOM 1866 O O . GLY A 1 233 ? 3.170 -3.533 18.930 1.00 91.44 233 GLY A O 1
ATOM 1867 N N . ILE A 1 234 ? 4.963 -4.568 19.775 1.00 91.88 234 ILE A N 1
ATOM 1868 C CA . ILE A 1 234 ? 4.193 -5.663 20.392 1.00 91.88 234 ILE A CA 1
ATOM 1869 C C . ILE A 1 234 ? 3.671 -5.307 21.783 1.00 91.88 234 ILE A C 1
ATOM 1871 O O . ILE A 1 234 ? 2.509 -5.590 22.068 1.00 91.88 234 ILE A O 1
ATOM 1875 N N . LYS A 1 235 ? 4.537 -4.771 22.645 1.00 90.50 235 LYS A N 1
ATOM 1876 C CA . LYS A 1 235 ? 4.260 -4.520 24.066 1.00 90.50 235 LYS A CA 1
ATOM 1877 C C . LYS A 1 235 ? 4.099 -3.032 24.374 1.00 90.50 235 LYS A C 1
ATOM 1879 O O . LYS A 1 235 ? 3.354 -2.681 25.281 1.00 90.50 235 LYS A O 1
ATOM 1884 N N . GLY A 1 236 ? 4.775 -2.174 23.611 1.00 86.62 236 GLY A N 1
ATOM 1885 C CA . GLY A 1 236 ? 4.916 -0.758 23.935 1.00 86.62 236 GLY A CA 1
ATOM 1886 C C . GLY A 1 236 ? 5.949 -0.503 25.049 1.00 86.62 236 GLY A C 1
ATOM 1887 O O . GLY A 1 236 ? 6.543 -1.453 25.560 1.00 86.62 236 GLY A O 1
ATOM 1888 N N . PRO A 1 237 ? 6.182 0.770 25.426 1.00 88.31 237 PRO A N 1
ATOM 1889 C CA . PRO A 1 237 ? 5.603 1.975 24.827 1.00 88.31 237 PRO A CA 1
ATOM 1890 C C . PRO A 1 237 ? 6.070 2.186 23.379 1.00 88.31 237 PRO A C 1
ATOM 1892 O O . PRO A 1 237 ? 7.110 1.674 22.964 1.00 88.31 237 PRO A O 1
ATOM 1895 N N . LYS A 1 238 ? 5.282 2.931 22.594 1.00 90.62 238 LYS A N 1
ATOM 1896 C CA . LYS A 1 238 ? 5.670 3.296 21.225 1.00 90.62 238 LYS A CA 1
ATOM 1897 C C . LYS A 1 238 ? 6.890 4.214 21.260 1.00 90.62 238 LYS A C 1
ATOM 1899 O O . LYS A 1 238 ? 7.003 5.070 22.133 1.00 90.62 238 LYS A O 1
ATOM 1904 N N . LEU A 1 239 ? 7.777 4.048 20.288 1.00 90.69 239 LEU A N 1
ATOM 1905 C CA . LEU A 1 239 ? 8.911 4.938 20.083 1.00 90.69 239 LEU A CA 1
ATOM 1906 C C . LEU A 1 239 ? 8.425 6.322 19.607 1.00 90.69 239 LEU A C 1
ATOM 1908 O O . LEU A 1 239 ? 7.386 6.401 18.940 1.00 90.69 239 LEU A O 1
ATOM 1912 N N . PRO A 1 240 ? 9.174 7.399 19.901 1.00 88.94 240 PRO A N 1
ATOM 1913 C CA . PRO A 1 240 ? 8.890 8.729 19.369 1.00 88.94 240 PRO A CA 1
ATOM 1914 C C . PRO A 1 240 ? 8.806 8.759 17.831 1.00 88.94 240 PRO A C 1
ATOM 1916 O O . PRO A 1 240 ? 9.395 7.897 17.160 1.00 88.94 240 PRO A O 1
ATOM 1919 N N . PRO A 1 241 ? 8.137 9.762 17.239 1.00 87.31 241 PRO A N 1
ATOM 1920 C CA . PRO A 1 241 ? 8.117 9.932 15.791 1.00 87.31 241 PRO A CA 1
ATOM 1921 C C . PRO A 1 241 ? 9.536 10.017 15.218 1.00 87.31 241 PRO A C 1
ATOM 1923 O O . PRO A 1 241 ? 10.435 10.580 15.841 1.00 87.31 241 PRO A O 1
ATOM 1926 N N . LYS A 1 242 ? 9.742 9.460 14.019 1.00 86.25 242 LYS A N 1
ATOM 1927 C CA . LYS A 1 242 ? 11.023 9.517 13.282 1.00 86.25 242 LYS A CA 1
ATOM 1928 C C . LYS A 1 242 ? 12.225 8.912 14.033 1.00 86.25 242 LYS A C 1
ATOM 1930 O O . LYS A 1 242 ? 13.369 9.190 13.683 1.00 86.25 242 LYS A O 1
ATOM 1935 N N . SER A 1 243 ? 11.987 8.040 15.019 1.00 87.38 243 SER A N 1
ATOM 1936 C CA . SER A 1 243 ? 13.059 7.379 15.783 1.00 87.38 243 SER A CA 1
ATOM 1937 C C . SER A 1 243 ? 13.978 6.516 14.910 1.00 87.38 243 SER A C 1
ATOM 1939 O O . SER A 1 243 ? 15.165 6.376 15.201 1.00 87.38 243 SER A O 1
ATOM 1941 N N . PHE A 1 244 ? 13.441 5.921 13.843 1.00 88.69 244 PHE A N 1
ATOM 1942 C CA . PHE A 1 244 ? 14.231 5.213 12.843 1.00 88.69 244 PHE A CA 1
ATOM 1943 C C . PHE A 1 244 ? 13.644 5.388 11.449 1.00 88.69 244 PHE A C 1
ATOM 1945 O O . PHE A 1 244 ? 12.446 5.622 11.278 1.00 88.69 244 PHE A O 1
ATOM 1952 N N . THR A 1 245 ? 14.497 5.225 10.447 1.00 83.50 245 THR A N 1
ATOM 1953 C CA . THR A 1 245 ? 14.112 5.176 9.045 1.00 83.50 245 THR A CA 1
ATOM 1954 C C . THR A 1 245 ? 14.772 3.989 8.368 1.00 83.50 245 THR A C 1
ATOM 1956 O O . THR A 1 245 ? 15.833 3.494 8.762 1.00 83.50 245 THR A O 1
ATOM 1959 N N . PHE A 1 246 ? 14.099 3.507 7.338 1.00 75.88 246 PHE A N 1
ATOM 1960 C CA . PHE A 1 246 ? 14.661 2.552 6.410 1.00 75.88 246 PHE A CA 1
ATOM 1961 C C . PHE A 1 246 ? 15.194 3.335 5.195 1.00 75.88 246 PHE A C 1
ATOM 1963 O O . PHE A 1 246 ? 14.540 4.275 4.743 1.00 75.88 246 PHE A O 1
ATOM 1970 N N . LEU A 1 247 ? 16.393 2.997 4.712 1.00 64.12 247 LEU A N 1
ATOM 1971 C CA . LEU A 1 247 ? 17.035 3.666 3.578 1.00 64.12 247 LEU A CA 1
ATOM 1972 C C . LEU A 1 247 ? 16.407 3.222 2.257 1.00 64.12 247 LEU A C 1
ATOM 1974 O O . LEU A 1 247 ? 16.916 2.326 1.598 1.00 64.12 247 LEU A O 1
ATOM 1978 N N . ALA A 1 248 ? 15.302 3.845 1.879 1.00 67.94 248 ALA A N 1
ATOM 1979 C CA . ALA A 1 248 ? 14.820 3.815 0.509 1.00 67.94 248 ALA A CA 1
ATOM 1980 C C . ALA A 1 248 ? 14.066 5.095 0.195 1.00 67.94 248 ALA A C 1
ATOM 1982 O O . ALA A 1 248 ? 13.324 5.608 1.036 1.00 67.94 248 ALA A O 1
ATOM 1983 N N . GLU A 1 249 ? 14.217 5.558 -1.041 1.00 72.00 249 GLU A N 1
ATOM 1984 C CA . GLU A 1 249 ? 13.289 6.533 -1.605 1.00 72.00 249 GLU A CA 1
ATOM 1985 C C . GLU A 1 249 ? 11.855 5.972 -1.561 1.00 72.00 249 GLU A C 1
ATOM 1987 O O . GLU A 1 249 ? 11.650 4.762 -1.736 1.00 72.00 249 GLU A O 1
ATOM 1992 N N . PRO A 1 250 ? 10.845 6.826 -1.323 1.00 71.56 250 PRO A N 1
ATOM 1993 C CA . PRO A 1 250 ? 9.461 6.397 -1.273 1.00 71.56 250 PRO A CA 1
ATOM 1994 C C . PRO A 1 250 ? 9.053 5.796 -2.619 1.00 71.56 250 PRO A C 1
ATOM 1996 O O . PRO A 1 250 ? 9.042 6.454 -3.658 1.00 71.56 250 PRO A O 1
ATOM 1999 N N . VAL A 1 251 ? 8.696 4.517 -2.577 1.00 82.12 251 VAL A N 1
ATOM 2000 C CA . VAL A 1 251 ? 8.174 3.773 -3.721 1.00 82.12 251 VAL A CA 1
ATOM 2001 C C . VAL A 1 251 ? 6.661 3.804 -3.717 1.00 82.12 251 VAL A C 1
ATOM 2003 O O . VAL A 1 251 ? 6.024 3.547 -2.692 1.00 82.12 251 VAL A O 1
ATOM 2006 N N . LYS A 1 252 ? 6.085 4.061 -4.888 1.00 90.25 252 LYS A N 1
ATOM 2007 C CA . LYS A 1 252 ? 4.642 4.079 -5.066 1.00 90.25 252 LYS A CA 1
ATOM 2008 C C . LYS A 1 252 ? 4.096 2.737 -5.530 1.00 90.25 252 LYS A C 1
ATOM 2010 O O . LYS A 1 252 ? 4.710 2.008 -6.309 1.00 90.25 252 LYS A O 1
ATOM 2015 N N . ILE A 1 253 ? 2.897 2.433 -5.062 1.00 92.56 253 ILE A N 1
ATOM 2016 C CA . ILE A 1 253 ? 2.022 1.367 -5.549 1.00 92.56 253 ILE A CA 1
ATOM 2017 C C . ILE A 1 253 ? 0.754 1.994 -6.137 1.00 92.56 253 ILE A C 1
ATOM 2019 O O . ILE A 1 253 ? 0.554 3.201 -6.073 1.00 92.56 253 ILE A O 1
ATOM 2023 N N . ASN A 1 254 ? -0.118 1.181 -6.722 1.00 92.12 254 ASN A N 1
ATOM 2024 C CA . ASN A 1 254 ? -1.431 1.634 -7.166 1.00 92.12 254 ASN A CA 1
ATOM 2025 C C . ASN A 1 254 ? -2.483 0.625 -6.705 1.00 92.12 254 ASN A C 1
ATOM 2027 O O . ASN A 1 254 ? -2.748 -0.376 -7.373 1.00 92.12 254 ASN A O 1
ATOM 2031 N N . VAL A 1 255 ? -3.028 0.843 -5.507 1.00 94.00 255 VAL A N 1
ATOM 2032 C CA . VAL A 1 255 ? -4.094 0.001 -4.957 1.00 94.00 255 VAL A CA 1
ATOM 2033 C C . VAL A 1 255 ? -5.360 0.840 -4.806 1.00 94.00 255 VAL A C 1
ATOM 2035 O O . VAL A 1 255 ? -5.373 1.765 -3.995 1.00 94.00 255 VAL A O 1
ATOM 2038 N N . PRO A 1 256 ? -6.446 0.523 -5.537 1.00 95.94 256 PRO A N 1
ATOM 2039 C CA . PRO A 1 256 ? -7.721 1.210 -5.369 1.00 95.94 256 PRO A CA 1
ATOM 2040 C C . PRO A 1 256 ? -8.200 1.139 -3.918 1.00 95.94 256 PRO A C 1
ATOM 2042 O O . PRO A 1 256 ? -8.289 0.047 -3.348 1.00 95.94 256 PRO A O 1
ATOM 2045 N N . LEU A 1 257 ? -8.547 2.290 -3.337 1.00 93.44 257 LEU A N 1
ATOM 2046 C CA . LEU A 1 257 ? -8.966 2.407 -1.939 1.00 93.44 257 LEU A CA 1
ATOM 2047 C C . LEU A 1 257 ? -10.149 1.479 -1.635 1.00 93.44 257 LEU A C 1
ATOM 2049 O O . LEU A 1 257 ? -10.164 0.815 -0.606 1.00 93.44 257 LEU A O 1
ATOM 2053 N N . GLU A 1 258 ? -11.094 1.340 -2.568 1.00 91.69 258 GLU A N 1
ATOM 2054 C CA . GLU A 1 258 ? -12.252 0.447 -2.437 1.00 91.69 258 GLU A CA 1
ATOM 2055 C C . GLU A 1 258 ? -11.876 -1.014 -2.133 1.00 91.69 258 GLU A C 1
ATOM 2057 O O . GLU A 1 258 ? -12.585 -1.679 -1.382 1.00 91.69 258 GLU A O 1
ATOM 2062 N N . ARG A 1 259 ? -10.739 -1.516 -2.641 1.00 92.88 259 ARG A N 1
ATOM 2063 C CA . ARG A 1 259 ? -10.275 -2.889 -2.357 1.00 92.88 259 ARG A CA 1
ATOM 2064 C C . ARG A 1 259 ? -9.826 -3.089 -0.905 1.00 92.88 259 ARG A C 1
ATOM 2066 O O . ARG A 1 259 ? -9.710 -4.232 -0.458 1.00 92.88 259 ARG A O 1
ATOM 2073 N N . LEU A 1 260 ? -9.514 -1.997 -0.211 1.00 92.94 260 LEU A N 1
ATOM 2074 C CA . LEU A 1 260 ? -9.014 -1.969 1.166 1.00 92.94 260 LEU A CA 1
ATOM 2075 C C . LEU A 1 260 ? -10.125 -1.702 2.176 1.00 92.94 260 LEU A C 1
ATOM 2077 O O . LEU A 1 260 ? -10.039 -2.136 3.328 1.00 92.94 260 LEU A O 1
ATOM 2081 N N . MET A 1 261 ? -11.171 -1.011 1.731 1.00 87.62 261 MET A N 1
ATOM 2082 C CA . MET A 1 261 ? -12.391 -0.837 2.499 1.00 87.62 261 MET A CA 1
ATOM 2083 C C . MET A 1 261 ? -13.039 -2.198 2.743 1.00 87.62 261 MET A C 1
ATOM 2085 O O . MET A 1 261 ? -12.920 -3.127 1.937 1.00 87.62 261 MET A O 1
ATOM 2089 N N . ALA A 1 262 ? -13.773 -2.313 3.846 1.00 72.81 262 ALA A N 1
ATOM 2090 C CA . ALA A 1 262 ? -14.692 -3.428 3.992 1.00 72.81 262 ALA A CA 1
ATOM 2091 C C . ALA A 1 262 ? -15.602 -3.462 2.754 1.00 72.81 262 ALA A C 1
ATOM 2093 O O . ALA A 1 262 ? -16.158 -2.427 2.366 1.00 72.81 262 ALA A O 1
ATOM 2094 N N . LYS A 1 263 ? -15.771 -4.642 2.130 1.00 61.84 263 LYS A N 1
ATOM 2095 C CA . LYS A 1 263 ? -16.849 -4.831 1.144 1.00 61.84 263 LYS A CA 1
ATOM 2096 C C . LYS A 1 263 ? -18.107 -4.257 1.782 1.00 61.84 263 LYS A C 1
ATOM 2098 O O . LYS A 1 263 ? -18.353 -4.586 2.942 1.00 61.84 263 LYS A O 1
ATOM 2103 N N . LYS A 1 264 ? -18.869 -3.420 1.065 1.00 47.44 264 LYS A N 1
ATOM 2104 C CA . LYS A 1 264 ? -20.165 -2.881 1.516 1.00 47.44 264 LYS A CA 1
ATOM 2105 C C . LYS A 1 264 ? -21.141 -4.028 1.834 1.00 47.44 264 LYS A C 1
ATOM 2107 O O . LYS A 1 264 ? -22.109 -4.265 1.129 1.00 47.44 264 LYS A O 1
ATOM 2112 N N . ARG A 1 265 ? -20.937 -4.724 2.947 1.00 43.72 265 ARG A N 1
ATOM 2113 C CA . ARG A 1 265 ? -22.022 -5.061 3.843 1.00 43.72 265 ARG A CA 1
ATOM 2114 C C . ARG A 1 265 ? -22.446 -3.695 4.343 1.00 43.72 265 ARG A C 1
ATOM 2116 O O . ARG A 1 265 ? -21.653 -3.039 5.016 1.00 43.72 265 ARG A O 1
ATOM 2123 N N . GLN A 1 266 ? -23.625 -3.221 3.942 1.00 46.44 266 GLN A N 1
ATOM 2124 C CA . GLN A 1 266 ? -24.250 -2.119 4.668 1.00 46.44 266 GLN A CA 1
ATOM 2125 C C . GLN A 1 266 ? -24.090 -2.463 6.145 1.00 46.44 266 GLN A C 1
ATOM 2127 O O . GLN A 1 266 ? -24.521 -3.539 6.574 1.00 46.44 266 GLN A O 1
ATOM 2132 N N . SER A 1 267 ? -23.334 -1.652 6.888 1.00 51.06 267 SER A N 1
ATOM 2133 C CA . SER A 1 267 ? -23.160 -1.949 8.300 1.00 51.06 267 SER A CA 1
ATOM 2134 C C . SER A 1 267 ? -24.568 -1.989 8.890 1.00 51.06 267 SER A C 1
ATOM 2136 O O . SER A 1 267 ? -25.424 -1.190 8.501 1.00 51.06 267 SER A O 1
ATOM 2138 N N . ARG A 1 268 ? -24.849 -2.936 9.790 1.00 52.59 268 ARG A N 1
ATOM 2139 C CA . ARG A 1 268 ? -26.149 -2.976 10.477 1.00 52.59 268 ARG A CA 1
ATOM 2140 C C . ARG A 1 268 ? -26.514 -1.596 11.049 1.00 52.59 268 ARG A C 1
ATOM 2142 O O . ARG A 1 268 ? -27.677 -1.228 11.004 1.00 52.59 268 ARG A O 1
ATOM 2149 N N . LYS A 1 269 ? -25.512 -0.786 11.427 1.00 54.56 269 LYS A N 1
ATOM 2150 C CA . LYS A 1 269 ? -25.655 0.623 11.836 1.00 54.56 269 LYS A CA 1
ATOM 2151 C C . LYS A 1 269 ? -26.243 1.532 10.746 1.00 54.56 269 LYS A C 1
ATOM 2153 O O . LYS A 1 269 ? -27.136 2.313 11.043 1.00 54.56 269 LYS A O 1
ATOM 2158 N N . VAL A 1 270 ? -25.811 1.411 9.484 1.00 61.56 270 VAL A N 1
ATOM 2159 C CA . VAL A 1 270 ? -26.419 2.143 8.348 1.00 61.56 270 VAL A CA 1
ATOM 2160 C C . VAL A 1 270 ? -27.873 1.711 8.130 1.00 61.56 270 VAL A C 1
ATOM 2162 O O . VAL A 1 270 ? -28.713 2.539 7.794 1.00 61.56 270 VAL A O 1
ATOM 2165 N N . LEU A 1 271 ? -28.180 0.433 8.366 1.00 63.41 271 LEU A N 1
ATOM 2166 C CA . LEU A 1 271 ? -29.541 -0.111 8.297 1.00 63.41 271 LEU A CA 1
ATOM 2167 C C . LEU A 1 271 ? -30.363 0.099 9.580 1.00 63.41 271 LEU A C 1
ATOM 2169 O O . LEU A 1 271 ? -31.511 -0.333 9.622 1.00 63.41 271 LEU A O 1
ATOM 2173 N N . LYS A 1 272 ? -29.799 0.738 10.617 1.00 75.81 272 LYS A N 1
ATOM 2174 C CA . LYS A 1 272 ? -30.406 0.881 11.953 1.00 75.81 272 LYS A CA 1
ATOM 2175 C C . LYS A 1 272 ? -30.906 -0.447 12.551 1.00 75.81 272 LYS A C 1
ATOM 2177 O O . LYS A 1 272 ? -31.994 -0.520 13.112 1.00 75.81 272 LYS A O 1
ATOM 2182 N N . VAL A 1 273 ? -30.103 -1.503 12.424 1.00 71.12 273 VAL A N 1
ATOM 2183 C CA . VAL A 1 273 ? -30.352 -2.831 13.004 1.00 71.12 273 VAL A CA 1
ATOM 2184 C C . VAL A 1 273 ? -29.436 -3.035 14.215 1.00 71.12 273 VAL A C 1
ATOM 2186 O O . VAL A 1 273 ? -28.218 -2.910 14.085 1.00 71.12 273 VAL A O 1
ATOM 2189 N N . TYR A 1 274 ? -30.012 -3.397 15.362 1.00 80.25 274 TYR A N 1
ATOM 2190 C CA . TYR A 1 274 ? -29.323 -3.576 16.649 1.00 80.25 274 TYR A CA 1
ATOM 2191 C C . TYR A 1 274 ? -29.630 -4.970 17.216 1.00 80.25 274 TYR A C 1
ATOM 2193 O O . TYR A 1 274 ? -30.712 -5.499 16.967 1.00 80.25 274 TYR A O 1
ATOM 2201 N N . ASN A 1 275 ? -28.701 -5.588 17.954 1.00 79.25 275 ASN A N 1
ATOM 2202 C CA . ASN A 1 275 ? -28.895 -6.926 18.534 1.00 79.25 275 ASN A CA 1
ATOM 2203 C C . ASN A 1 275 ? -2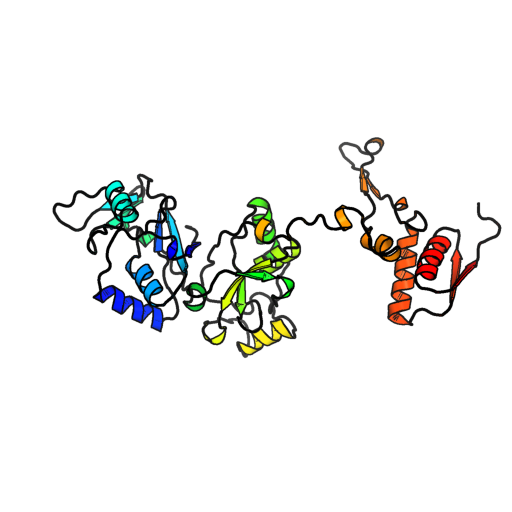9.554 -6.884 19.923 1.00 79.25 275 ASN A C 1
ATOM 2205 O O . ASN A 1 275 ? -29.977 -7.921 20.424 1.00 79.25 275 ASN A O 1
ATOM 2209 N N . SER A 1 276 ? -29.632 -5.711 20.558 1.00 86.38 276 SER A N 1
ATOM 2210 C CA . SER A 1 276 ? -30.335 -5.513 21.829 1.00 86.38 276 SER A CA 1
ATOM 2211 C C . SER A 1 276 ? -30.856 -4.082 21.973 1.00 86.38 276 SER A C 1
ATOM 2213 O O . SER A 1 276 ? -30.417 -3.166 21.273 1.00 86.38 276 SER A O 1
ATOM 2215 N N . THR A 1 277 ? -31.776 -3.882 22.916 1.00 89.62 277 THR A N 1
ATOM 2216 C CA . THR A 1 277 ? -32.279 -2.556 23.302 1.00 89.62 277 THR A CA 1
ATOM 2217 C C . THR A 1 277 ? -31.185 -1.674 23.902 1.00 89.62 277 THR A C 1
ATOM 2219 O O . THR A 1 277 ? -31.190 -0.468 23.674 1.00 89.62 277 THR A O 1
ATOM 2222 N N . LEU A 1 278 ? -30.211 -2.254 24.613 1.00 89.25 278 LEU A N 1
ATOM 2223 C CA . LEU A 1 278 ? -29.071 -1.499 25.135 1.00 89.25 278 LEU A CA 1
ATOM 2224 C C . LEU A 1 278 ? -28.135 -1.042 24.011 1.00 89.25 278 LEU A C 1
ATOM 2226 O O . LEU A 1 278 ? -27.700 0.105 24.004 1.00 89.25 278 LEU A O 1
ATOM 2230 N N . GLU A 1 279 ? -27.879 -1.910 23.028 1.00 86.62 279 GLU A N 1
ATOM 2231 C CA . GLU A 1 279 ? -27.088 -1.558 21.844 1.00 86.62 279 GLU A CA 1
ATOM 2232 C C . GLU A 1 279 ? -27.749 -0.422 21.050 1.00 86.62 279 GLU A C 1
ATOM 2234 O O . GLU A 1 279 ? -27.059 0.511 20.643 1.00 86.62 279 GLU A O 1
ATOM 2239 N N . LEU A 1 280 ? -29.082 -0.441 20.896 1.00 90.62 280 LEU A N 1
ATOM 2240 C CA . LEU A 1 280 ? -29.847 0.652 20.279 1.00 90.62 280 LEU A CA 1
ATOM 2241 C C . LEU A 1 280 ? -29.554 2.014 20.927 1.00 90.62 280 LEU A C 1
ATOM 2243 O O . LEU A 1 280 ? -29.510 3.017 20.217 1.00 90.62 280 LEU A O 1
ATOM 2247 N N . LEU A 1 281 ? -29.329 2.063 22.244 1.00 91.62 281 LEU A N 1
ATOM 2248 C CA . LEU A 1 281 ? -29.036 3.312 22.937 1.00 91.62 281 LEU A CA 1
ATOM 2249 C C . LEU A 1 281 ? -27.681 3.896 22.519 1.00 91.62 281 LEU A C 1
ATOM 2251 O O . LEU A 1 281 ? -27.628 4.987 21.950 1.00 91.62 281 LEU A O 1
ATOM 2255 N N . TYR A 1 282 ? -26.584 3.196 22.819 1.00 85.44 282 TYR A N 1
ATOM 2256 C CA . TYR A 1 282 ? -25.249 3.781 22.673 1.00 85.44 282 TYR A CA 1
ATOM 2257 C C . TYR A 1 282 ? -24.709 3.698 21.236 1.00 85.44 282 TYR A C 1
ATOM 2259 O O . TYR A 1 282 ? -23.951 4.578 20.832 1.00 85.44 282 TYR A O 1
ATOM 2267 N N . GLU A 1 283 ? -25.132 2.710 20.434 1.00 86.38 283 GLU A N 1
ATOM 2268 C CA . GLU A 1 283 ? -24.801 2.632 18.998 1.00 86.38 283 GLU A CA 1
ATOM 2269 C C . GLU A 1 283 ? -25.773 3.424 18.114 1.00 86.38 283 GLU A C 1
ATOM 2271 O O . GLU A 1 283 ? -25.498 3.648 16.934 1.00 86.38 283 GLU A O 1
ATOM 2276 N N . GLY A 1 284 ? -26.921 3.848 18.654 1.00 85.56 284 GLY A N 1
ATOM 2277 C CA . GLY A 1 284 ? -27.869 4.736 17.976 1.00 85.56 284 GLY A CA 1
ATOM 2278 C C . GLY A 1 284 ? -27.404 6.191 17.895 1.00 85.56 284 GLY A C 1
ATOM 2279 O O . GLY A 1 284 ? -28.036 7.014 17.232 1.00 85.56 284 GLY A O 1
ATOM 2280 N N . TRP A 1 285 ? -26.297 6.529 18.555 1.00 89.81 285 TRP A N 1
ATOM 2281 C CA . TRP A 1 285 ? -25.702 7.857 18.508 1.00 89.81 285 TRP A CA 1
ATOM 2282 C C . TRP A 1 285 ? -24.766 8.041 17.301 1.00 89.81 285 TRP A C 1
ATOM 2284 O O . TRP A 1 285 ? -24.109 7.092 16.877 1.00 89.81 285 TRP A O 1
ATOM 2294 N N . PRO A 1 286 ? -24.651 9.273 16.761 1.00 91.00 286 PRO A N 1
ATOM 2295 C CA . PRO A 1 286 ? -25.252 10.524 17.241 1.00 91.00 286 PRO A CA 1
ATOM 2296 C C . PRO A 1 286 ? -26.736 10.679 16.864 1.00 91.00 286 PRO A C 1
ATOM 2298 O O . PRO A 1 286 ? -27.154 10.282 15.781 1.00 91.00 286 PRO A O 1
ATOM 2301 N N . THR A 1 287 ? -27.535 11.326 17.729 1.00 94.69 287 THR A N 1
ATOM 2302 C CA . THR A 1 287 ? -28.907 11.709 17.338 1.00 94.69 287 THR A CA 1
ATOM 2303 C C . THR A 1 287 ? -28.892 12.804 16.260 1.00 94.69 287 THR A C 1
ATOM 2305 O O . THR A 1 287 ? -27.909 13.554 16.181 1.00 94.69 287 THR A O 1
ATOM 2308 N N . PRO A 1 288 ? -29.954 12.922 15.438 1.00 95.56 288 PRO A N 1
ATOM 2309 C CA . PRO A 1 288 ? -29.958 13.791 14.266 1.00 95.56 288 PRO A CA 1
ATOM 2310 C C . PRO A 1 288 ? -29.670 15.262 14.578 1.00 95.56 288 PRO A C 1
ATOM 2312 O O . PRO A 1 288 ? -30.135 15.808 15.581 1.00 95.56 288 PRO A O 1
ATOM 2315 N N . LEU A 1 289 ? -28.950 15.914 13.665 1.00 96.81 289 LEU A N 1
ATOM 2316 C CA . LEU A 1 289 ? -28.784 17.361 13.627 1.00 96.81 289 LEU A CA 1
ATOM 2317 C C . LEU A 1 289 ? -29.542 17.900 12.408 1.00 96.81 289 LEU A C 1
ATOM 2319 O O . LEU A 1 289 ? -29.279 17.479 11.282 1.00 96.81 289 LEU A O 1
ATOM 2323 N N . VAL A 1 290 ? -30.487 18.811 12.627 1.00 96.25 290 VAL A N 1
ATOM 2324 C CA . VAL A 1 290 ? -31.370 19.337 11.577 1.00 96.25 290 VAL A CA 1
ATOM 2325 C C . VAL A 1 290 ? -31.190 20.842 11.457 1.00 96.25 290 VAL A C 1
ATOM 2327 O O . VAL A 1 290 ? -31.332 21.565 12.440 1.00 96.25 290 VAL A O 1
ATOM 2330 N N . LYS A 1 291 ? -30.891 21.335 10.252 1.00 96.88 291 LYS A N 1
ATOM 2331 C CA . LYS A 1 291 ? -30.811 22.777 10.000 1.00 96.88 291 LYS A CA 1
ATOM 2332 C C . LYS A 1 291 ? -32.210 23.384 10.063 1.00 96.88 291 LYS A C 1
ATOM 2334 O O . LYS A 1 291 ? -33.099 22.973 9.320 1.00 96.88 291 LYS A O 1
ATOM 2339 N N . LEU A 1 292 ? -32.396 24.386 10.916 1.00 97.38 292 LEU A N 1
ATOM 2340 C CA . LEU A 1 292 ? -33.647 25.132 11.004 1.00 97.38 292 LEU A CA 1
ATOM 2341 C C . LEU A 1 292 ? -33.583 26.304 10.028 1.00 97.38 292 LEU A C 1
ATOM 2343 O O . LEU A 1 292 ? -33.111 27.389 10.368 1.00 97.38 292 LEU A O 1
ATOM 2347 N N . ASN A 1 293 ? -34.027 26.065 8.792 1.00 96.75 293 ASN A N 1
ATOM 2348 C CA . ASN A 1 293 ? -33.972 27.068 7.724 1.00 96.75 293 ASN A CA 1
ATOM 2349 C C . ASN A 1 293 ? -34.737 28.350 8.086 1.00 96.75 293 ASN A C 1
ATOM 2351 O O . ASN A 1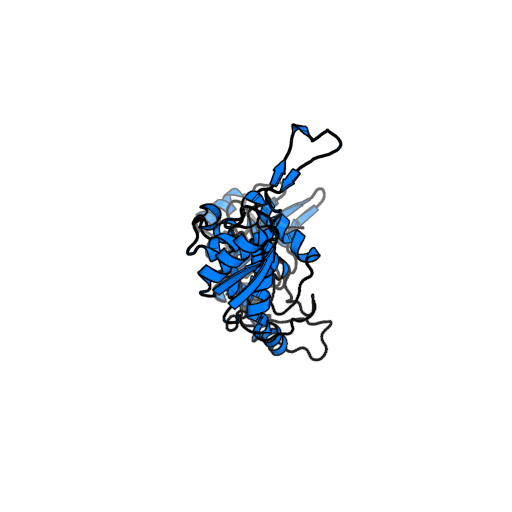 293 ? -34.244 29.431 7.799 1.00 96.75 293 ASN A O 1
ATOM 2355 N N . SER A 1 294 ? -35.872 28.241 8.784 1.00 96.50 294 SER A N 1
ATOM 2356 C CA . SER A 1 294 ? -36.675 29.389 9.233 1.00 96.50 294 SER A CA 1
ATOM 2357 C C . SER A 1 294 ? -35.980 30.285 10.265 1.00 96.50 294 SER A C 1
ATOM 2359 O O . SER A 1 294 ? -36.346 31.446 10.399 1.00 96.50 294 SER A O 1
ATOM 2361 N N . LEU A 1 295 ? -34.984 29.764 10.990 1.00 95.81 295 LEU A N 1
ATOM 2362 C CA . LEU A 1 295 ? -34.200 30.506 11.987 1.00 95.81 295 LEU A CA 1
ATOM 2363 C C . LEU A 1 295 ? -32.779 30.827 11.500 1.00 95.81 295 LEU A C 1
ATOM 2365 O O . LEU A 1 295 ? -31.983 31.399 12.245 1.00 95.81 295 LEU A O 1
ATOM 2369 N N . SER A 1 296 ? -32.439 30.423 10.275 1.00 95.38 296 SER A N 1
ATOM 2370 C CA . SER A 1 296 ? -31.126 30.651 9.674 1.00 95.38 296 SER A CA 1
ATOM 2371 C C . SER A 1 296 ? -31.165 31.864 8.743 1.00 95.38 296 SER A C 1
ATOM 2373 O O . SER A 1 296 ? -32.153 32.104 8.058 1.00 95.38 296 SER A O 1
ATOM 2375 N N . SER A 1 297 ? -30.064 32.607 8.681 1.00 95.94 297 SER A N 1
ATOM 2376 C CA . SER A 1 297 ? -29.856 33.748 7.787 1.00 95.94 297 SER A CA 1
ATOM 2377 C C . SER A 1 297 ? -28.537 33.600 7.017 1.00 95.94 297 SER A C 1
ATOM 2379 O O . SER A 1 297 ? -27.784 32.646 7.227 1.00 95.94 297 SER A O 1
ATOM 2381 N N . ALA A 1 298 ? -28.223 34.559 6.140 1.00 93.50 298 ALA A N 1
ATOM 2382 C CA . ALA A 1 298 ? -26.949 34.581 5.416 1.00 93.50 298 ALA A CA 1
ATOM 2383 C C . ALA A 1 298 ? -25.722 34.659 6.350 1.00 93.50 298 ALA A C 1
ATOM 2385 O O . ALA A 1 298 ? -24.667 34.127 6.020 1.00 93.50 298 ALA A O 1
ATOM 2386 N N . SER A 1 299 ? -25.863 35.281 7.524 1.00 95.50 299 SER A N 1
ATOM 2387 C CA . SER A 1 299 ? -24.781 35.455 8.502 1.00 95.50 299 SER A CA 1
ATOM 2388 C C . SER A 1 299 ? -24.789 34.423 9.633 1.00 95.50 299 SER A C 1
ATOM 2390 O O . SER A 1 299 ? -23.830 34.354 10.401 1.00 95.50 299 SER A O 1
ATOM 2392 N N . ARG A 1 300 ? -25.849 33.612 9.770 1.00 94.81 300 ARG A N 1
ATOM 2393 C CA . ARG A 1 300 ? -26.000 32.665 10.883 1.00 94.81 300 ARG A CA 1
ATOM 2394 C C . ARG A 1 300 ? -26.729 31.396 10.461 1.00 94.81 300 ARG A C 1
ATOM 2396 O O . ARG A 1 300 ? -27.850 31.446 9.974 1.00 94.81 300 ARG A O 1
ATOM 2403 N N . SER A 1 301 ? -26.141 30.240 10.758 1.00 95.88 301 SER A N 1
ATOM 2404 C CA . SER A 1 301 ? -26.827 28.948 10.631 1.00 95.88 301 SER A CA 1
ATOM 2405 C C . SER A 1 301 ? -27.270 28.431 11.995 1.00 95.88 301 SER A C 1
ATOM 2407 O O . SER A 1 301 ? -26.455 28.320 12.909 1.00 95.88 301 SER A O 1
ATOM 2409 N N . VAL A 1 302 ? -28.552 28.089 12.123 1.00 97.00 302 VAL A N 1
ATOM 2410 C CA . VAL A 1 302 ? -29.123 27.483 13.333 1.00 97.00 302 VAL A CA 1
ATOM 2411 C C . VAL A 1 302 ? -29.424 26.012 13.065 1.00 97.00 302 VAL A C 1
ATOM 2413 O O . VAL A 1 302 ? -30.078 25.667 12.081 1.00 97.00 302 VAL A O 1
ATOM 2416 N N . TRP A 1 303 ? -28.953 25.142 13.955 1.00 97.75 303 TRP A N 1
ATOM 2417 C CA . TRP A 1 303 ? -29.143 23.697 13.874 1.00 97.75 303 TRP A CA 1
ATOM 2418 C C . TRP A 1 303 ? -29.766 23.178 15.169 1.00 97.75 303 TRP A C 1
ATOM 2420 O O . TRP A 1 303 ? -29.316 23.523 16.258 1.00 97.75 303 TRP A O 1
ATOM 2430 N N . ALA A 1 304 ? -30.787 22.334 15.049 1.00 97.06 304 ALA A N 1
ATOM 2431 C CA . ALA A 1 304 ? -31.409 21.633 16.161 1.00 97.06 304 ALA A CA 1
ATOM 2432 C C . ALA A 1 304 ? -30.781 20.249 16.330 1.00 97.06 304 ALA A C 1
ATOM 2434 O O . ALA A 1 304 ? -30.790 19.440 15.400 1.00 97.06 304 ALA A O 1
ATOM 2435 N N . LYS A 1 305 ? -30.268 19.960 17.527 1.00 97.19 305 LYS A N 1
ATOM 2436 C CA . LYS A 1 305 ? -29.841 18.615 17.922 1.00 97.19 305 LYS A CA 1
ATOM 2437 C C . LYS A 1 305 ? -31.029 17.883 18.534 1.00 97.19 305 LYS A C 1
ATOM 2439 O O . LYS A 1 305 ? -31.480 18.227 19.624 1.00 97.19 305 LYS A O 1
ATOM 2444 N N . LEU A 1 306 ? -31.559 16.893 17.823 1.00 96.94 306 LEU A N 1
ATOM 2445 C CA . LEU A 1 306 ? -32.805 16.223 18.187 1.00 96.94 306 LEU A CA 1
ATOM 2446 C C . LEU A 1 306 ? -32.550 15.129 19.231 1.00 96.94 306 LEU A C 1
ATOM 2448 O O . LEU A 1 306 ? -32.506 13.941 18.927 1.00 96.94 306 LEU A O 1
ATOM 2452 N N . GLU A 1 307 ? -32.357 15.524 20.488 1.00 96.31 307 GLU A N 1
ATOM 2453 C CA . GLU A 1 307 ? -32.191 14.591 21.615 1.00 96.31 307 GLU A CA 1
ATOM 2454 C C . GLU A 1 307 ? -33.471 13.813 21.966 1.00 96.31 307 GLU A C 1
ATOM 2456 O O . GLU A 1 307 ? -33.420 12.885 22.768 1.00 96.31 307 GLU A O 1
ATOM 2461 N N . CYS A 1 308 ? -34.603 14.121 21.330 1.00 95.50 308 CYS A N 1
ATOM 2462 C CA . CYS A 1 308 ? -35.804 13.295 21.427 1.00 95.50 308 CYS A CA 1
ATOM 2463 C C . CYS A 1 308 ? -35.675 11.918 20.758 1.00 95.50 308 CYS A C 1
ATOM 2465 O O . CYS A 1 308 ? -36.507 11.057 20.994 1.00 95.50 308 CYS A O 1
ATOM 2467 N N . TYR A 1 309 ? -34.624 11.692 19.961 1.00 95.38 309 TYR A N 1
ATOM 2468 C CA . TYR A 1 309 ? -34.342 10.405 19.311 1.00 95.38 309 TYR A CA 1
ATOM 2469 C C . TYR A 1 309 ? -33.659 9.377 20.224 1.00 95.38 309 TYR A C 1
ATOM 2471 O O . TYR A 1 309 ? -33.326 8.287 19.759 1.00 95.38 309 TYR A O 1
ATOM 2479 N N . ASN A 1 310 ? -33.392 9.708 21.488 1.00 96.44 310 ASN A N 1
ATOM 2480 C CA . ASN A 1 310 ? -32.925 8.699 22.432 1.00 96.44 310 ASN A CA 1
ATOM 2481 C C . ASN A 1 310 ? -34.079 7.728 22.773 1.00 96.44 310 ASN A C 1
ATOM 2483 O O . ASN A 1 310 ? -35.195 8.191 22.996 1.00 96.44 310 ASN A O 1
ATOM 2487 N N . PRO A 1 311 ? -33.840 6.407 22.790 1.00 95.06 311 PRO A N 1
ATOM 2488 C CA . PRO A 1 311 ? -34.892 5.394 22.684 1.00 95.06 311 PRO A CA 1
ATOM 2489 C C . PRO A 1 311 ? -35.756 5.179 23.935 1.00 95.06 311 PRO A C 1
ATOM 2491 O O . PRO A 1 311 ? -36.794 4.533 23.820 1.00 95.06 311 PRO A O 1
ATOM 2494 N N . PHE A 1 312 ? -35.344 5.642 25.118 1.00 95.62 312 PHE A N 1
ATOM 2495 C CA . PHE A 1 312 ? -36.009 5.302 26.379 1.00 95.62 312 PHE A CA 1
ATOM 2496 C C . PHE A 1 312 ? -36.851 6.453 26.920 1.00 95.62 312 PHE A C 1
ATOM 2498 O O . PHE A 1 312 ? -38.072 6.348 26.987 1.00 95.62 312 PHE A O 1
ATOM 2505 N N . SER A 1 313 ? -36.227 7.577 27.278 1.00 94.56 313 SER A N 1
ATOM 2506 C CA . SER A 1 313 ? -36.955 8.754 27.775 1.00 94.56 313 SER A CA 1
ATOM 2507 C C . SER A 1 313 ? -37.382 9.723 26.674 1.00 94.56 313 SER A C 1
ATOM 2509 O O . SER A 1 313 ? -37.959 10.763 26.989 1.00 94.56 313 SER A O 1
ATOM 2511 N N . ASN A 1 314 ? -37.057 9.444 25.402 1.00 95.25 314 ASN A N 1
ATOM 2512 C CA . ASN A 1 314 ? -37.197 10.398 24.294 1.00 95.25 314 ASN A CA 1
ATOM 2513 C C . ASN A 1 314 ? -36.599 11.768 24.650 1.00 95.25 314 ASN A C 1
ATOM 2515 O O . ASN A 1 314 ? -37.167 12.826 24.370 1.00 95.25 314 ASN A O 1
ATOM 2519 N N . SER A 1 315 ? -35.453 11.760 25.334 1.00 95.25 315 SER A N 1
ATOM 2520 C CA . SER A 1 315 ? -34.800 12.975 25.801 1.00 95.25 315 SER A CA 1
ATOM 2521 C C . SER A 1 315 ? -33.297 12.778 25.984 1.00 95.25 315 SER A C 1
ATOM 2523 O O . SER A 1 315 ? -32.782 11.663 26.007 1.00 95.25 315 SER A O 1
ATOM 2525 N N . VAL A 1 316 ? -32.582 13.881 26.210 1.00 94.88 316 VAL A N 1
ATOM 2526 C CA . VAL A 1 316 ? -31.142 13.868 26.515 1.00 94.88 316 VAL A CA 1
ATOM 2527 C C . VAL A 1 316 ? -30.791 13.052 27.772 1.00 94.88 316 VAL A C 1
ATOM 2529 O O . VAL A 1 316 ? -29.630 12.696 27.969 1.00 94.88 316 VAL A O 1
ATOM 2532 N N . LYS A 1 317 ? -31.771 12.749 28.638 1.00 95.56 317 LYS A N 1
ATOM 2533 C CA . LYS A 1 317 ? -31.539 12.063 29.915 1.00 95.56 317 LYS A CA 1
ATOM 2534 C C . LYS A 1 317 ? -31.075 10.617 29.767 1.00 95.56 317 LYS A C 1
ATOM 2536 O O . LYS A 1 317 ? -30.379 10.152 30.661 1.00 95.56 317 LYS A O 1
ATOM 2541 N N . ASP A 1 318 ? -31.320 9.962 28.633 1.00 96.50 318 ASP A N 1
ATOM 2542 C CA . ASP A 1 318 ? -30.777 8.620 28.380 1.00 96.50 318 ASP A CA 1
ATOM 2543 C C . ASP A 1 318 ? -29.245 8.609 28.374 1.00 96.50 318 ASP A C 1
ATOM 2545 O O . ASP A 1 318 ? -28.631 7.656 28.848 1.00 96.50 318 ASP A O 1
ATOM 2549 N N . ARG A 1 319 ? -28.611 9.693 27.900 1.00 94.62 319 ARG A N 1
ATOM 2550 C CA . ARG A 1 319 ? -27.146 9.829 27.918 1.00 94.62 319 ARG A CA 1
ATOM 2551 C C . ARG A 1 319 ? -26.607 9.850 29.340 1.00 94.62 319 ARG A C 1
ATOM 2553 O O . ARG A 1 319 ? -25.617 9.188 29.629 1.00 94.62 319 ARG A O 1
ATOM 2560 N N . ILE A 1 320 ? -27.260 10.632 30.198 1.00 92.75 320 ILE A N 1
ATOM 2561 C CA . ILE A 1 320 ? -26.864 10.802 31.597 1.00 92.75 320 ILE A CA 1
ATOM 2562 C C . ILE A 1 320 ? -27.106 9.496 32.352 1.00 92.75 320 ILE A C 1
ATOM 2564 O O . ILE A 1 320 ? -26.197 9.015 33.017 1.00 92.75 320 ILE A O 1
ATOM 2568 N N . GLY A 1 321 ? -28.281 8.883 32.178 1.00 93.19 321 GLY A N 1
ATOM 2569 C CA . GLY A 1 321 ? -28.600 7.599 32.801 1.00 93.19 321 GLY A CA 1
ATOM 2570 C C . GLY A 1 321 ? -27.611 6.501 32.409 1.00 93.19 321 GLY A C 1
ATOM 2571 O O . GLY A 1 321 ? -27.124 5.777 33.272 1.00 93.19 321 GLY A O 1
ATOM 2572 N N . TRP A 1 322 ? -27.238 6.425 31.127 1.00 94.56 322 TRP A N 1
ATOM 2573 C CA . TRP A 1 322 ? -26.213 5.488 30.665 1.00 94.56 322 TRP A CA 1
ATOM 2574 C C . TRP A 1 322 ? -24.837 5.777 31.249 1.00 94.56 322 TRP A C 1
ATOM 2576 O O . TRP A 1 322 ? -24.169 4.846 31.684 1.00 94.56 322 TRP A O 1
ATOM 2586 N N . ALA A 1 323 ? -24.419 7.044 31.291 1.00 92.38 323 ALA A N 1
ATOM 2587 C CA . ALA A 1 323 ? -23.138 7.423 31.875 1.00 92.38 323 ALA A CA 1
ATOM 2588 C C . ALA A 1 323 ? -23.057 7.042 33.362 1.00 92.38 323 ALA A C 1
ATOM 2590 O O . ALA A 1 323 ? -22.094 6.393 33.754 1.00 92.38 323 ALA A O 1
ATOM 2591 N N . MET A 1 324 ? -24.093 7.357 34.150 1.00 90.62 324 MET A N 1
ATOM 2592 C CA . MET A 1 324 ? -24.160 7.029 35.580 1.00 90.62 324 MET A CA 1
ATOM 2593 C C . MET A 1 324 ? -24.101 5.520 35.829 1.00 90.62 324 MET A C 1
ATOM 2595 O O . MET A 1 324 ? -23.342 5.056 36.675 1.00 90.62 324 MET A O 1
ATOM 2599 N N . ILE A 1 325 ? -24.888 4.739 35.084 1.00 89.12 325 ILE A N 1
ATOM 2600 C CA . ILE A 1 325 ? -24.921 3.279 35.238 1.00 89.12 325 ILE A CA 1
ATOM 2601 C C . ILE A 1 325 ? -23.598 2.658 34.796 1.00 89.12 325 ILE A C 1
ATOM 2603 O O . ILE A 1 325 ? -23.072 1.787 35.485 1.00 89.12 325 ILE A O 1
ATOM 2607 N N . LYS A 1 326 ? -23.036 3.121 33.677 1.00 89.12 326 LYS A N 1
ATOM 2608 C CA . LYS A 1 326 ? -21.741 2.654 33.185 1.00 89.12 326 LYS A CA 1
ATOM 2609 C C . LYS A 1 326 ? -20.632 2.926 34.205 1.00 89.12 326 LYS A C 1
ATOM 2611 O O . LYS A 1 326 ? -19.861 2.023 34.506 1.00 89.12 326 LYS A O 1
ATOM 2616 N N . GLU A 1 327 ? -20.587 4.130 34.765 1.00 88.75 327 GLU A N 1
ATOM 2617 C CA . GLU A 1 327 ? -19.624 4.499 35.806 1.00 88.75 327 GLU A CA 1
ATOM 2618 C C . GLU A 1 327 ? -19.798 3.646 37.072 1.00 88.75 327 GLU A C 1
ATOM 2620 O O . GLU A 1 327 ? -18.821 3.127 37.608 1.00 88.75 327 GLU A O 1
ATOM 2625 N N . ALA A 1 328 ? -21.039 3.421 37.517 1.00 86.94 328 ALA A N 1
ATOM 2626 C CA . ALA A 1 328 ? -21.323 2.552 38.659 1.00 86.94 328 ALA A CA 1
ATOM 2627 C C . ALA A 1 328 ? -20.864 1.102 38.417 1.00 86.94 328 ALA A C 1
ATOM 2629 O O . ALA A 1 328 ? -20.305 0.472 39.314 1.00 86.94 328 ALA A O 1
ATOM 2630 N N . MET A 1 329 ? -21.059 0.582 37.200 1.00 84.81 329 MET A N 1
ATOM 2631 C CA . MET A 1 329 ? -20.579 -0.744 36.800 1.00 84.81 329 MET A CA 1
ATOM 2632 C C . MET A 1 329 ? -19.047 -0.840 36.792 1.00 84.81 329 MET A C 1
ATOM 2634 O O . MET A 1 329 ? -18.518 -1.894 37.133 1.00 84.81 329 MET A O 1
ATOM 2638 N N . GLU A 1 330 ? -18.348 0.228 36.399 1.00 86.56 330 GLU A N 1
ATOM 2639 C CA . GLU A 1 330 ? -16.882 0.267 36.304 1.00 86.56 330 GLU A CA 1
ATOM 2640 C C . GLU A 1 330 ? -16.196 0.460 37.670 1.00 86.56 330 GLU A C 1
ATOM 2642 O O . GLU A 1 330 ? -15.151 -0.144 37.905 1.00 86.56 330 GLU A O 1
ATOM 2647 N N . ASN A 1 331 ? -16.776 1.260 38.572 1.00 81.75 331 ASN A N 1
ATOM 2648 C CA . ASN A 1 331 ? -16.131 1.649 39.834 1.00 81.75 331 ASN A CA 1
ATOM 2649 C C . ASN A 1 331 ? -16.482 0.744 41.026 1.00 81.75 331 ASN A C 1
ATOM 2651 O O . ASN A 1 331 ? -15.589 0.261 41.719 1.00 81.75 331 ASN A O 1
ATOM 2655 N N . GLU A 1 332 ? -17.773 0.542 41.301 1.00 71.75 332 GLU A N 1
ATOM 2656 C CA . GLU A 1 332 ? -18.245 -0.131 42.529 1.00 71.75 332 GLU A CA 1
ATOM 2657 C C . GLU A 1 332 ? -18.962 -1.460 42.253 1.00 71.75 332 GLU A C 1
ATOM 2659 O O . GLU A 1 332 ? -19.293 -2.193 43.187 1.00 71.75 332 GLU A O 1
ATOM 2664 N N . GLY A 1 333 ? -19.210 -1.773 40.979 1.00 74.44 333 GLY A N 1
ATOM 2665 C CA . GLY A 1 333 ? -20.169 -2.796 40.587 1.00 74.44 333 GLY A CA 1
ATOM 2666 C C . GLY A 1 333 ? -21.607 -2.317 40.810 1.00 74.44 333 GLY A C 1
ATOM 2667 O O . GLY A 1 333 ? -21.932 -1.610 41.767 1.00 74.44 333 GLY A O 1
ATOM 2668 N N . LEU A 1 334 ? -22.506 -2.695 39.904 1.00 78.25 334 LEU A N 1
ATOM 2669 C CA . LEU A 1 334 ? -23.897 -2.262 39.987 1.00 78.25 334 LEU A CA 1
ATOM 2670 C C . LEU A 1 334 ? -24.584 -2.928 41.193 1.00 78.25 334 LEU A C 1
ATOM 2672 O O . LEU A 1 334 ? -24.636 -4.154 41.292 1.00 78.25 334 LEU A O 1
ATOM 2676 N N . LYS A 1 335 ? -25.085 -2.112 42.126 1.00 77.00 335 LYS A N 1
ATOM 2677 C CA . LYS A 1 335 ? -25.784 -2.575 43.337 1.00 77.00 335 LYS A CA 1
ATOM 2678 C C . LYS A 1 335 ? -27.158 -3.160 42.986 1.00 77.00 335 LYS A C 1
ATOM 2680 O O . LYS A 1 335 ? -27.697 -2.898 41.916 1.00 77.00 335 LYS A O 1
ATOM 2685 N N . ALA A 1 336 ? -27.744 -3.917 43.919 1.00 76.56 336 ALA A N 1
ATOM 2686 C CA . ALA A 1 336 ? -29.012 -4.628 43.709 1.00 76.56 336 ALA A CA 1
ATOM 2687 C C . ALA A 1 336 ? -30.216 -3.712 43.404 1.00 76.56 336 ALA A C 1
ATOM 2689 O O . ALA A 1 336 ? -31.178 -4.164 42.787 1.00 76.56 336 ALA A O 1
ATOM 2690 N N . ALA A 1 337 ? -30.165 -2.441 43.821 1.00 85.25 337 ALA A N 1
ATOM 2691 C CA . ALA A 1 337 ? -31.215 -1.465 43.558 1.00 85.25 337 ALA A CA 1
ATOM 2692 C C . ALA A 1 337 ? -30.657 -0.050 43.328 1.00 85.25 337 ALA A C 1
ATOM 2694 O O . ALA A 1 337 ? -29.699 0.365 43.987 1.00 85.25 337 ALA A O 1
ATOM 2695 N N . LEU A 1 338 ? -31.301 0.699 42.432 1.00 88.25 338 LEU A N 1
ATOM 2696 C CA . LEU A 1 338 ? -31.034 2.104 42.125 1.00 88.25 338 LEU A CA 1
ATOM 2697 C C . LEU A 1 338 ? -32.118 3.007 42.717 1.00 88.25 338 LEU A C 1
ATOM 2699 O O . LEU A 1 338 ? -33.306 2.688 42.658 1.00 88.25 338 LEU A O 1
ATOM 2703 N N . TYR A 1 339 ? -31.713 4.160 43.245 1.00 90.94 339 TYR A N 1
ATOM 2704 C CA . TYR A 1 339 ? -32.614 5.150 43.835 1.00 90.94 339 TYR A CA 1
ATOM 2705 C C . TYR A 1 339 ? -32.341 6.520 43.220 1.00 90.94 339 TYR A C 1
ATOM 2707 O O . TYR A 1 339 ? -31.191 6.944 43.187 1.00 90.94 339 TYR A O 1
ATOM 2715 N N . GLU A 1 340 ? -33.382 7.214 42.756 1.00 91.81 340 GLU A N 1
ATOM 2716 C CA . GLU A 1 340 ? -33.240 8.552 42.164 1.00 91.81 340 GLU A CA 1
ATOM 2717 C C . GLU A 1 340 ? -34.435 9.453 42.503 1.00 91.81 340 GLU A C 1
ATOM 2719 O O . GLU A 1 340 ? -35.587 9.010 42.489 1.00 91.81 340 GLU A O 1
ATOM 2724 N N . ALA A 1 341 ? -34.163 10.733 42.767 1.00 90.50 341 ALA A N 1
ATOM 2725 C CA . ALA A 1 341 ? -35.180 11.771 42.886 1.00 90.50 341 ALA A CA 1
ATOM 2726 C C . ALA A 1 341 ? -35.274 12.532 41.558 1.00 90.50 341 ALA A C 1
ATOM 2728 O O . ALA A 1 341 ? -34.307 13.127 41.090 1.00 90.50 341 ALA A O 1
ATOM 2729 N N . THR A 1 342 ? -36.437 12.520 40.908 1.00 86.19 342 THR A N 1
ATOM 2730 C CA . THR A 1 342 ? -36.531 12.983 39.517 1.00 86.19 342 THR A CA 1
ATOM 2731 C C . THR A 1 342 ? -37.810 13.738 39.207 1.00 86.19 342 THR A C 1
ATOM 2733 O O . THR A 1 342 ? -38.864 13.500 39.792 1.00 86.19 342 THR A O 1
ATOM 2736 N N . SER A 1 343 ? -37.704 14.639 38.228 1.00 78.56 343 SER A N 1
ATOM 2737 C CA . SER A 1 343 ? -38.835 15.363 37.666 1.00 78.56 343 SER A CA 1
ATOM 2738 C C . SER A 1 343 ? -39.578 14.614 36.558 1.00 78.56 343 SER A C 1
ATOM 2740 O O . SER A 1 343 ? -40.641 15.098 36.198 1.00 78.56 343 SER A O 1
ATOM 2742 N N . THR A 1 344 ? -39.017 13.517 35.998 1.00 85.25 344 THR A N 1
ATOM 2743 C CA . THR A 1 344 ? -39.656 12.446 35.174 1.00 85.25 344 THR A CA 1
ATOM 2744 C C . THR A 1 344 ? -38.622 11.745 34.269 1.00 85.25 344 THR A C 1
ATOM 2746 O O . THR A 1 344 ? -38.302 10.576 34.478 1.00 85.25 344 THR A O 1
ATOM 2749 N N . ASN A 1 345 ? -38.044 12.446 33.281 1.00 91.75 345 ASN A N 1
ATOM 2750 C CA . ASN A 1 345 ? -37.279 11.817 32.184 1.00 91.75 345 ASN A CA 1
ATOM 2751 C C . ASN A 1 345 ? -36.024 11.054 32.630 1.00 91.75 345 ASN A C 1
ATOM 2753 O O . ASN A 1 345 ? -35.705 10.015 32.055 1.00 91.75 345 ASN A O 1
ATOM 2757 N N . THR A 1 346 ? -35.312 11.543 33.650 1.00 92.06 346 THR A N 1
ATOM 2758 C CA . THR A 1 346 ? -34.160 10.816 34.211 1.00 92.06 346 THR A CA 1
ATOM 2759 C C . THR A 1 346 ? -34.606 9.498 34.836 1.00 92.06 346 THR A C 1
ATOM 2761 O O . THR A 1 346 ? -33.952 8.481 34.634 1.00 92.06 346 THR A O 1
ATOM 2764 N N . GLY A 1 347 ? -35.751 9.494 35.524 1.00 92.62 347 GLY A N 1
ATOM 2765 C CA . GLY A 1 347 ? -36.342 8.280 36.075 1.00 92.62 347 GLY A CA 1
ATOM 2766 C C . GLY A 1 347 ? -36.679 7.248 35.008 1.00 92.62 347 GLY A C 1
ATOM 2767 O O . GLY A 1 347 ? -36.327 6.081 35.162 1.00 92.62 347 GLY A O 1
ATOM 2768 N N . ILE A 1 348 ? -37.297 7.679 33.904 1.00 93.88 348 ILE A N 1
ATOM 2769 C CA . ILE A 1 348 ? -37.620 6.797 32.770 1.00 93.88 348 ILE A CA 1
ATOM 2770 C C . ILE A 1 348 ? -36.340 6.207 32.165 1.00 93.88 348 ILE A C 1
ATOM 2772 O O . ILE A 1 348 ? -36.265 4.996 31.950 1.00 93.88 348 ILE A O 1
ATOM 2776 N N . ALA A 1 349 ? -35.323 7.041 31.930 1.00 95.62 349 ALA A N 1
ATOM 2777 C CA . ALA A 1 349 ? -34.034 6.611 31.394 1.00 95.62 349 ALA A CA 1
ATOM 2778 C C . ALA A 1 349 ? -33.357 5.562 32.291 1.00 95.62 349 ALA A C 1
ATOM 2780 O O . ALA A 1 349 ? -33.006 4.480 31.820 1.00 95.62 349 ALA A O 1
ATOM 2781 N N . LEU A 1 350 ? -33.212 5.865 33.586 1.00 94.38 350 LEU A N 1
ATOM 2782 C CA . LEU A 1 350 ? -32.574 4.975 34.557 1.00 94.38 350 LEU A CA 1
ATOM 2783 C C . LEU A 1 350 ? -33.343 3.665 34.707 1.00 94.38 350 LEU A C 1
ATOM 2785 O O . LEU A 1 350 ? -32.736 2.608 34.604 1.00 94.38 350 LEU A O 1
ATOM 2789 N N . THR A 1 351 ? -34.668 3.725 34.860 1.00 94.06 351 THR A N 1
ATOM 2790 C CA . THR A 1 351 ? -35.513 2.527 35.002 1.00 94.06 351 THR A CA 1
ATOM 2791 C C . THR A 1 351 ? -35.405 1.626 33.776 1.00 94.06 351 THR A C 1
ATOM 2793 O O . THR A 1 351 ? -35.292 0.411 33.907 1.00 94.06 351 THR A O 1
ATOM 2796 N N . SER A 1 352 ? -35.396 2.208 32.572 1.00 95.38 352 SER A N 1
ATOM 2797 C CA . SER A 1 352 ? -35.291 1.439 31.327 1.00 95.38 352 SER A CA 1
ATOM 2798 C C . SER A 1 352 ? -33.956 0.702 31.232 1.00 95.38 352 SER A C 1
ATOM 2800 O O . SER A 1 352 ? -33.932 -0.492 30.941 1.00 95.38 352 SER A O 1
ATOM 2802 N N . ILE A 1 353 ? -32.847 1.390 31.516 1.00 94.25 353 ILE A N 1
ATOM 2803 C CA . ILE A 1 353 ? -31.506 0.795 31.464 1.00 94.25 353 ILE A CA 1
ATOM 2804 C C . ILE A 1 353 ? -31.333 -0.238 32.587 1.00 94.25 353 ILE A C 1
ATOM 2806 O O . ILE A 1 353 ? -30.840 -1.334 32.334 1.00 94.25 353 ILE A O 1
ATOM 2810 N N . ALA A 1 354 ? -31.776 0.073 33.804 1.00 92.00 354 ALA A N 1
ATOM 2811 C CA . ALA A 1 354 ? -31.682 -0.816 34.958 1.00 92.00 354 ALA A CA 1
ATOM 2812 C C . ALA A 1 354 ? -32.472 -2.112 34.757 1.00 92.00 354 ALA A C 1
ATOM 2814 O O . ALA A 1 354 ? -31.935 -3.189 34.998 1.00 92.00 354 ALA A O 1
ATOM 2815 N N . ASN A 1 355 ? -33.691 -2.030 34.211 1.00 92.19 355 ASN A N 1
ATOM 2816 C CA . ASN A 1 355 ? -34.491 -3.207 33.874 1.00 92.19 355 ASN A CA 1
ATOM 2817 C C . ASN A 1 355 ? -33.786 -4.111 32.854 1.00 92.19 355 ASN A C 1
ATOM 2819 O O . ASN A 1 355 ? -33.817 -5.330 32.997 1.00 92.19 355 ASN A O 1
ATOM 2823 N N . ILE A 1 356 ? -33.119 -3.534 31.846 1.00 93.12 356 ILE A N 1
ATOM 2824 C CA . ILE A 1 356 ? -32.332 -4.309 30.871 1.00 93.12 356 ILE A CA 1
ATOM 2825 C C . ILE A 1 356 ? -31.156 -5.026 31.553 1.00 93.12 356 ILE A C 1
ATOM 2827 O O . ILE A 1 356 ? -30.786 -6.126 31.149 1.00 93.12 356 ILE A O 1
ATOM 2831 N N . LEU A 1 357 ? -30.586 -4.417 32.593 1.00 89.56 357 LEU A N 1
ATOM 2832 C CA . LEU A 1 357 ? -29.479 -4.967 33.375 1.00 89.56 357 LEU A CA 1
ATOM 2833 C C . LEU A 1 357 ? -29.933 -5.856 34.546 1.00 89.56 357 LEU A C 1
ATOM 2835 O O . LEU A 1 357 ? -29.084 -6.374 35.267 1.00 89.56 357 LEU A O 1
ATOM 2839 N N . GLY A 1 358 ? -31.242 -6.052 34.736 1.00 90.62 358 GLY A N 1
ATOM 2840 C CA . GLY A 1 358 ? -31.791 -6.869 35.820 1.00 90.62 358 GLY A CA 1
ATOM 2841 C C . GLY A 1 358 ? -31.674 -6.235 37.210 1.00 90.62 358 GLY A C 1
ATOM 2842 O O . GLY A 1 358 ? -31.540 -6.960 38.192 1.00 90.62 358 GLY A O 1
ATOM 2843 N N . VAL A 1 359 ? -31.703 -4.903 37.300 1.00 90.81 359 VAL A N 1
ATOM 2844 C CA . VAL A 1 359 ? -31.561 -4.147 38.554 1.00 90.81 359 VAL A CA 1
ATOM 2845 C C . VAL A 1 359 ? -32.847 -3.408 38.901 1.00 90.81 359 VAL A C 1
ATOM 2847 O O . VAL A 1 359 ? -33.420 -2.704 38.067 1.00 90.81 359 VAL A O 1
ATOM 2850 N N . GLU A 1 360 ? -33.291 -3.537 40.153 1.00 90.88 360 GLU A N 1
ATOM 2851 C CA . GLU A 1 360 ? -34.485 -2.842 40.632 1.00 90.88 360 GLU A CA 1
ATOM 2852 C C . GLU A 1 360 ? -34.257 -1.329 40.704 1.00 90.88 360 GLU A C 1
ATOM 2854 O O . GLU A 1 360 ? -33.179 -0.859 41.058 1.00 90.88 360 GLU A O 1
ATOM 2859 N N . THR A 1 361 ? -35.283 -0.536 40.395 1.00 92.00 361 THR A N 1
ATOM 2860 C CA . THR A 1 361 ? -35.207 0.931 40.475 1.00 92.00 361 THR A CA 1
ATOM 2861 C C . THR A 1 361 ? -36.360 1.481 41.304 1.00 92.00 361 THR A C 1
ATOM 2863 O O . THR A 1 361 ? -37.517 1.128 41.079 1.00 92.00 361 THR A O 1
ATOM 2866 N N . ARG A 1 362 ? -36.064 2.385 42.243 1.00 93.25 362 ARG A N 1
ATOM 2867 C CA . ARG A 1 362 ? -37.058 3.147 43.006 1.00 93.25 362 ARG A CA 1
ATOM 2868 C C . ARG A 1 362 ? -36.895 4.639 42.736 1.00 93.25 362 ARG A C 1
ATOM 2870 O O . ARG A 1 362 ? -35.843 5.221 42.985 1.00 93.25 362 ARG A O 1
ATOM 2877 N N . LEU A 1 363 ? -37.967 5.261 42.261 1.00 92.31 363 LEU A N 1
ATOM 2878 C CA . LEU A 1 363 ? -37.993 6.679 41.920 1.00 92.31 363 LEU A CA 1
ATOM 2879 C C . LEU A 1 363 ? -38.817 7.471 42.933 1.00 92.31 363 LEU A C 1
ATOM 2881 O O . LEU A 1 363 ? -39.900 7.040 43.329 1.00 92.31 363 LEU A O 1
ATOM 2885 N N . TYR A 1 364 ? -38.327 8.651 43.302 1.00 91.25 364 TYR A N 1
ATOM 2886 C CA . TYR A 1 364 ? -39.051 9.618 44.121 1.00 91.25 364 TYR A CA 1
ATOM 2887 C C . TYR A 1 364 ? -39.440 10.813 43.255 1.00 91.25 364 TYR A C 1
ATOM 2889 O O . TYR A 1 364 ? -38.579 11.507 42.710 1.00 91.25 364 TYR A O 1
ATOM 2897 N N . ILE A 1 365 ? -40.746 11.039 43.118 1.00 88.75 365 ILE A N 1
ATOM 2898 C CA . ILE A 1 365 ? -41.314 12.084 42.262 1.00 88.75 365 ILE A CA 1
ATOM 2899 C C . ILE A 1 365 ? -42.089 13.073 43.150 1.00 88.75 365 ILE A C 1
ATOM 2901 O O . ILE A 1 365 ? -42.962 12.648 43.911 1.00 88.75 365 ILE A O 1
ATOM 2905 N N . PRO A 1 366 ? -41.782 14.383 43.098 1.00 86.12 366 PRO A N 1
ATOM 2906 C CA . PRO A 1 366 ? -42.574 15.418 43.760 1.00 86.12 366 PRO A CA 1
ATOM 2907 C C . PRO A 1 366 ? -44.062 15.386 43.379 1.00 86.12 366 PRO A C 1
ATOM 2909 O O . PRO A 1 366 ? -44.416 15.208 42.218 1.00 86.12 366 PRO A O 1
ATOM 2912 N N . LYS A 1 367 ? -44.943 15.653 44.352 1.00 81.56 367 LYS A N 1
ATOM 2913 C CA . LYS A 1 367 ? -46.410 15.632 44.175 1.00 81.56 367 LYS A CA 1
ATOM 2914 C C . LYS A 1 367 ? -46.935 16.642 43.136 1.00 81.56 367 LYS A C 1
ATOM 2916 O O . LYS A 1 367 ? -48.057 16.502 42.671 1.00 81.56 367 LYS A O 1
ATOM 2921 N N . THR A 1 368 ? -46.158 17.673 42.810 1.00 76.56 368 THR A N 1
ATOM 2922 C CA . THR A 1 368 ? -46.555 18.825 41.980 1.00 76.56 368 THR A CA 1
ATOM 2923 C C . THR A 1 368 ? -46.099 18.744 40.520 1.00 76.56 368 THR A C 1
ATOM 2925 O O . THR A 1 368 ? -46.069 19.765 39.836 1.00 76.56 368 THR A O 1
ATOM 2928 N N . ILE A 1 369 ? -45.712 17.568 40.032 1.00 64.38 369 ILE A N 1
ATOM 2929 C CA . ILE A 1 369 ? -45.267 17.403 38.642 1.00 64.38 369 ILE A CA 1
ATOM 2930 C C . ILE A 1 369 ? -46.464 17.130 37.722 1.00 64.38 369 ILE A C 1
ATOM 2932 O O . ILE A 1 369 ? -47.431 16.497 38.141 1.00 64.38 369 ILE A O 1
ATOM 2936 N N . GLN A 1 370 ? -46.371 17.699 36.514 1.00 56.16 370 GLN A N 1
ATOM 2937 C CA . GLN A 1 370 ? -47.385 17.743 35.452 1.00 56.16 370 GLN A CA 1
ATOM 2938 C C . GLN A 1 370 ? -47.934 16.384 35.033 1.00 56.16 370 GLN A C 1
ATOM 2940 O O . GLN A 1 370 ? -47.123 15.440 34.896 1.00 56.16 370 GLN A O 1
#

Sequence (370 aa):
MPEIHLIKLEELHEHEETDPSHLKELTQQIAADKVLKHPIVVDEKTNIILDGEHRFNALKSLACKRIPAIYVDYSSPNIVVQTWRNNYNLTKRDVVEAALSGKRFPPKTTCHMIKNSETLSHISSIEKRVDIPLEILKSELTLKPIKRIKAAMSVELADVLPAYTQFLKTKVVDTPLIVERKTGVLLHGYEAFHALDLLSAEKAPTFKVNLKELEIKAPYMENFSKERIIEAGIKGPKLPPKSFTFLAEPVKINVPLERLMAKKRQSRKVLKVYNSTLELLYEGWPTPLVKLNSLSSASRSVWAKLECYNPFSNSVKDRIGWAMIKEAMENEGLKAALYEATSTNTGIALTSIANILGVETRLYIPKTIQ

pLDDT: mean 90.05, std 9.04, range [43.72, 98.12]

Radius of gyration: 30.8 Å; chains: 1; bounding box: 77×50×85 Å